Protein AF-A0A5A7N4F1-F1 (afdb_monomer_lite)

pLDDT: mean 87.91, std 16.26, range [30.14, 98.88]

InterPro domains:
  IPR000788 Ribonucleotide reductase large subunit, C-terminal [PF02867] (12-218)
  IPR050862 Ribonucleoside diphosphate reductase class-2 [PTHR43371] (12-215)

Organism: NCBI:txid1236968

Sequence (236 aa):
MDIGARNLGADAQFPSEKIAELSYRYRTLGLGYANIGGLLMSLGLPYDSDEGRALCGAITALMTGTSYATSAEIASELGPFPGYADNADHMLRVIRNHRRAAWGEDDGYEGLKTRPVPLDIECCQDQALAVAAGAAWDRALELGEMHGYRNAQSTVIAPTGTIGLVMDCDTTGIEPDFALVKFKKLAGGGYFKIINRIVPQALDVLGYEADEVRDIINYAVGHGTLLRPRISIMIA

Structure (mmCIF, N/CA/C/O backbone):
data_AF-A0A5A7N4F1-F1
#
_entry.id   AF-A0A5A7N4F1-F1
#
loop_
_atom_site.group_PDB
_atom_site.id
_atom_site.type_symbol
_atom_site.label_atom_id
_atom_site.label_alt_id
_atom_site.label_comp_id
_atom_site.label_asym_id
_atom_site.label_entity_id
_atom_site.label_seq_id
_atom_site.pdbx_PDB_ins_code
_atom_site.Cartn_x
_atom_site.Cartn_y
_atom_site.Cartn_z
_atom_site.occupancy
_atom_site.B_iso_or_equiv
_atom_site.auth_seq_id
_atom_site.auth_comp_id
_atom_site.auth_asym_id
_atom_site.auth_atom_id
_atom_site.pdbx_PDB_model_num
ATOM 1 N N . MET A 1 1 ? 4.184 31.535 -15.627 1.00 32.91 1 MET A N 1
ATOM 2 C CA . MET A 1 1 ? 3.231 30.876 -14.715 1.00 32.91 1 MET A CA 1
ATOM 3 C C . MET A 1 1 ? 2.922 29.519 -15.307 1.00 32.91 1 MET A C 1
ATOM 5 O O . MET A 1 1 ? 2.097 29.451 -16.201 1.00 32.91 1 MET A O 1
ATOM 9 N N . ASP A 1 2 ? 3.654 28.492 -14.891 1.00 30.23 2 ASP A N 1
ATOM 10 C CA . ASP A 1 2 ? 3.277 27.097 -15.129 1.00 30.23 2 ASP A CA 1
ATOM 11 C C . ASP A 1 2 ? 3.962 26.266 -14.034 1.00 30.23 2 ASP A C 1
ATOM 13 O O . ASP A 1 2 ? 5.137 25.911 -14.124 1.00 30.23 2 ASP A O 1
ATOM 17 N N . ILE A 1 3 ? 3.278 26.163 -12.895 1.00 33.12 3 ILE A N 1
ATOM 18 C CA . ILE A 1 3 ? 3.773 25.616 -11.628 1.00 33.12 3 ILE A CA 1
ATOM 19 C C . ILE A 1 3 ? 2.755 24.540 -11.257 1.00 33.12 3 ILE A C 1
ATOM 21 O O . ILE A 1 3 ? 1.624 24.876 -10.918 1.00 33.12 3 ILE A O 1
ATOM 25 N N . GLY A 1 4 ? 3.104 23.259 -11.376 1.00 30.14 4 GLY A N 1
ATOM 26 C CA . GLY A 1 4 ? 2.152 22.205 -11.013 1.00 30.14 4 GLY A CA 1
ATOM 27 C C . GLY A 1 4 ? 2.700 20.784 -10.976 1.00 30.14 4 GLY A C 1
ATOM 28 O O . GLY A 1 4 ? 2.476 20.096 -9.991 1.00 30.14 4 GLY A O 1
ATOM 29 N N . ALA A 1 5 ? 3.447 20.334 -11.991 1.00 35.09 5 ALA A N 1
ATOM 30 C CA . ALA A 1 5 ? 3.798 18.904 -12.070 1.00 35.09 5 ALA A CA 1
ATOM 31 C C . ALA A 1 5 ? 5.214 18.564 -12.577 1.00 35.09 5 ALA A C 1
ATOM 33 O O . ALA A 1 5 ? 5.585 17.394 -12.589 1.00 35.09 5 ALA A O 1
ATOM 34 N N . ARG A 1 6 ? 6.043 19.542 -12.980 1.00 41.03 6 ARG A N 1
ATOM 35 C CA . ARG A 1 6 ? 7.350 19.253 -13.616 1.00 41.03 6 ARG A CA 1
ATOM 36 C C . ARG A 1 6 ? 8.524 18.987 -12.654 1.00 41.03 6 ARG A C 1
ATOM 38 O O . ARG A 1 6 ? 9.518 18.421 -13.09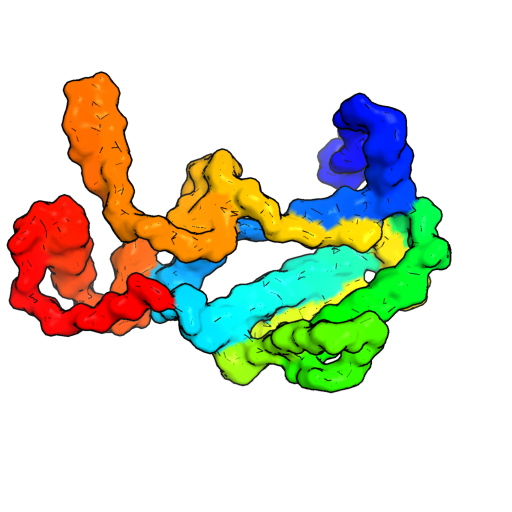6 1.00 41.03 6 ARG A O 1
ATOM 45 N N . ASN A 1 7 ? 8.433 19.333 -11.363 1.00 41.88 7 ASN A N 1
ATOM 46 C CA . ASN A 1 7 ? 9.650 19.651 -10.591 1.00 41.88 7 ASN A CA 1
ATOM 47 C C . ASN A 1 7 ? 9.946 18.859 -9.306 1.00 41.88 7 ASN A C 1
ATOM 49 O O . ASN A 1 7 ? 10.974 19.126 -8.690 1.00 41.88 7 ASN A O 1
ATOM 53 N N . LEU A 1 8 ? 9.157 17.857 -8.901 1.00 45.47 8 LEU A N 1
ATOM 54 C CA . LEU A 1 8 ? 9.392 17.201 -7.596 1.00 45.47 8 LEU A CA 1
ATOM 55 C C . LEU A 1 8 ? 10.772 16.516 -7.450 1.00 45.47 8 LEU A C 1
ATOM 57 O O . LEU A 1 8 ? 11.220 16.312 -6.329 1.00 45.47 8 LEU A O 1
ATOM 61 N N . GLY A 1 9 ? 11.473 16.211 -8.551 1.00 48.47 9 GLY A N 1
ATOM 62 C CA . GLY A 1 9 ? 12.856 15.703 -8.521 1.00 48.47 9 GLY A CA 1
ATOM 63 C C . GLY A 1 9 ? 13.919 16.621 -9.138 1.00 48.47 9 GLY A C 1
ATOM 64 O O . GLY A 1 9 ? 15.099 16.300 -9.046 1.00 48.47 9 GLY A O 1
ATOM 65 N N . ALA A 1 10 ? 13.532 17.721 -9.794 1.00 51.69 10 ALA A N 1
ATOM 66 C CA . ALA A 1 10 ? 14.466 18.590 -10.522 1.00 51.69 10 ALA A CA 1
ATOM 67 C C . ALA A 1 10 ? 15.064 19.699 -9.637 1.00 51.69 10 ALA A C 1
ATOM 69 O O . ALA A 1 10 ? 16.204 20.095 -9.855 1.00 51.69 10 ALA A O 1
ATOM 70 N N . ASP A 1 11 ? 14.326 20.133 -8.611 1.00 59.91 11 ASP A N 1
ATOM 71 C CA . ASP A 1 11 ? 14.716 21.234 -7.715 1.00 59.91 11 ASP A CA 1
ATOM 72 C C . ASP A 1 11 ? 15.205 20.742 -6.335 1.00 59.91 11 ASP A C 1
ATOM 74 O O . ASP A 1 11 ? 15.329 21.519 -5.386 1.00 59.91 11 ASP A O 1
ATOM 78 N N . ALA A 1 12 ? 15.461 19.438 -6.190 1.00 72.19 12 ALA A N 1
ATOM 79 C CA . ALA A 1 12 ? 15.902 18.847 -4.931 1.00 72.19 12 ALA A CA 1
ATOM 80 C C . ALA A 1 12 ? 17.397 19.108 -4.678 1.00 72.19 12 ALA A C 1
ATOM 82 O O . ALA A 1 12 ? 18.244 18.876 -5.541 1.00 72.19 12 ALA A O 1
ATOM 83 N N . GLN A 1 13 ? 17.736 19.547 -3.462 1.00 81.50 13 GLN A N 1
ATOM 84 C CA . GLN A 1 13 ? 19.123 19.603 -2.998 1.00 81.50 13 GLN A CA 1
ATOM 85 C C . GLN A 1 13 ? 19.534 18.241 -2.438 1.00 81.50 13 GLN A C 1
ATOM 87 O O . GLN A 1 13 ? 18.869 17.697 -1.555 1.00 81.50 13 GLN A O 1
ATOM 92 N N . PHE A 1 14 ? 20.646 17.699 -2.933 1.00 88.56 14 PHE A N 1
ATOM 93 C CA . PHE A 1 14 ? 21.145 16.389 -2.523 1.00 88.56 14 PHE A CA 1
ATOM 94 C C . PHE A 1 14 ? 22.399 16.516 -1.648 1.00 88.56 14 PHE A C 1
ATOM 96 O O . PHE A 1 14 ? 23.285 17.311 -1.962 1.00 88.56 14 PHE A O 1
ATOM 103 N N . PRO A 1 15 ? 22.523 15.710 -0.577 1.00 87.38 15 PRO A N 1
ATOM 104 C CA . PRO A 1 15 ? 23.647 15.798 0.357 1.00 87.38 15 PRO A CA 1
ATOM 105 C C . PRO A 1 15 ? 24.954 15.209 -0.198 1.00 87.38 15 PRO A C 1
ATOM 107 O O . PRO A 1 15 ? 26.011 15.398 0.397 1.00 87.38 15 PRO A O 1
ATOM 110 N N . SER A 1 16 ? 24.908 14.478 -1.317 1.00 93.44 16 SER A N 1
ATOM 111 C CA . SER A 1 16 ? 26.101 14.035 -2.042 1.00 93.44 16 SER A CA 1
ATOM 112 C C . SER A 1 16 ? 25.827 13.886 -3.537 1.00 93.44 16 SER A C 1
ATOM 114 O O . SER A 1 16 ? 24.695 13.625 -3.951 1.00 93.44 16 SER A O 1
ATOM 116 N N . GLU A 1 17 ? 26.887 13.994 -4.337 1.00 92.38 17 GLU A N 1
ATOM 117 C CA . GLU A 1 17 ? 26.851 13.801 -5.791 1.00 92.38 17 GLU A CA 1
ATOM 118 C C . GLU A 1 17 ? 26.297 12.423 -6.170 1.00 92.38 17 GLU A C 1
ATOM 120 O O . GLU A 1 17 ? 25.405 12.318 -7.007 1.00 92.38 17 GLU A O 1
ATOM 125 N N . LYS A 1 18 ? 26.735 11.369 -5.472 1.00 93.12 18 LYS A N 1
ATOM 126 C CA . LYS A 1 18 ? 26.263 10.000 -5.712 1.00 93.12 18 LYS A CA 1
ATOM 127 C C . LYS A 1 18 ? 24.751 9.857 -5.507 1.00 93.12 18 LYS A C 1
ATOM 129 O O . LYS A 1 18 ? 24.094 9.131 -6.249 1.00 93.12 18 LYS A O 1
ATOM 134 N N . ILE A 1 19 ? 24.186 10.533 -4.504 1.00 90.19 19 ILE A N 1
ATOM 135 C CA . ILE A 1 19 ? 22.736 10.513 -4.266 1.00 90.19 19 ILE A CA 1
ATOM 136 C C . ILE A 1 19 ? 22.005 11.279 -5.373 1.00 90.19 19 ILE A C 1
ATOM 138 O O . ILE A 1 19 ? 20.973 10.801 -5.845 1.00 90.19 19 ILE A O 1
ATOM 142 N N . ALA A 1 20 ? 22.541 12.418 -5.819 1.00 91.69 20 ALA A N 1
ATOM 143 C CA . ALA A 1 20 ? 21.973 13.181 -6.930 1.00 91.69 20 ALA A CA 1
ATOM 144 C C . ALA A 1 20 ? 21.952 12.362 -8.231 1.00 91.69 20 ALA A C 1
ATOM 146 O O . ALA A 1 20 ? 20.915 12.272 -8.890 1.00 91.69 20 ALA A O 1
ATOM 147 N N . GLU A 1 21 ? 23.070 11.707 -8.560 1.00 93.69 21 GLU A N 1
ATOM 148 C CA . GLU A 1 21 ? 23.203 10.870 -9.753 1.00 93.69 21 GLU A CA 1
ATOM 149 C C . GLU A 1 21 ? 22.186 9.724 -9.743 1.00 93.69 21 GLU A C 1
ATOM 151 O O . GLU A 1 21 ? 21.444 9.544 -10.709 1.00 93.69 21 GLU A O 1
ATOM 156 N N . LEU A 1 22 ? 22.094 8.975 -8.639 1.00 93.06 22 LEU A N 1
ATOM 157 C CA . LEU A 1 22 ? 21.150 7.861 -8.520 1.00 93.06 22 LEU A CA 1
ATOM 158 C C . LEU A 1 22 ? 19.693 8.336 -8.560 1.00 93.06 22 LEU A C 1
ATOM 160 O O . LEU A 1 22 ? 18.865 7.708 -9.224 1.00 93.06 22 LEU A O 1
ATOM 164 N N . SER A 1 23 ? 19.385 9.462 -7.912 1.00 93.00 23 SER A N 1
ATOM 165 C CA . SER A 1 23 ? 18.040 10.049 -7.924 1.00 93.00 23 SER A CA 1
ATOM 166 C C . SER A 1 23 ? 17.626 10.457 -9.338 1.00 93.00 23 SER A C 1
ATOM 168 O O . SER A 1 23 ? 16.507 10.168 -9.761 1.00 93.00 23 SER A O 1
ATOM 170 N N . TYR A 1 24 ? 18.538 11.051 -10.111 1.00 93.31 24 TYR A N 1
ATOM 171 C CA . TYR A 1 24 ? 18.298 11.379 -11.515 1.00 93.31 24 TYR A CA 1
ATOM 172 C C . TYR A 1 24 ? 18.178 10.128 -12.395 1.00 93.31 24 TYR A C 1
ATOM 174 O O . TYR A 1 24 ? 17.262 10.032 -13.217 1.00 93.31 24 TYR A O 1
ATOM 182 N N . ARG A 1 25 ? 19.087 9.158 -12.219 1.00 95.38 25 ARG A N 1
ATOM 183 C CA . ARG A 1 25 ? 19.165 7.949 -13.047 1.00 95.38 25 ARG A CA 1
ATOM 184 C C . ARG A 1 25 ? 17.934 7.065 -12.898 1.00 95.38 25 ARG A C 1
ATOM 186 O O . ARG A 1 25 ? 17.489 6.520 -13.903 1.00 95.38 25 ARG A O 1
ATOM 193 N N . TYR A 1 26 ? 17.396 6.929 -11.686 1.00 96.19 26 TYR A N 1
ATOM 194 C CA . TYR A 1 26 ? 16.306 5.994 -11.384 1.00 96.19 26 TYR A CA 1
ATOM 195 C C . TYR A 1 26 ? 14.958 6.660 -11.101 1.00 96.19 26 TYR A C 1
ATOM 197 O O . TYR A 1 26 ? 13.926 5.998 -11.201 1.00 96.19 26 TYR A O 1
ATOM 205 N N . ARG A 1 27 ? 14.937 7.961 -10.783 1.00 96.00 27 ARG A N 1
ATOM 206 C CA . ARG A 1 27 ? 13.707 8.736 -10.543 1.00 96.00 27 ARG A CA 1
ATOM 207 C C . ARG A 1 27 ? 12.763 8.053 -9.549 1.00 96.00 27 ARG A C 1
ATOM 209 O O . ARG A 1 27 ? 11.560 7.972 -9.788 1.00 96.00 27 ARG A O 1
ATOM 216 N N . THR A 1 28 ? 13.307 7.506 -8.465 1.00 95.31 28 THR A N 1
ATOM 217 C CA . THR A 1 28 ? 12.509 6.798 -7.460 1.00 95.31 28 THR A CA 1
ATOM 218 C C . THR A 1 28 ? 11.571 7.757 -6.742 1.00 95.31 28 THR A C 1
ATOM 220 O O . THR A 1 28 ? 11.972 8.853 -6.353 1.00 95.31 28 THR A O 1
ATOM 223 N N . LEU A 1 29 ? 10.340 7.312 -6.540 1.00 94.31 29 LEU A N 1
ATOM 224 C CA . LEU A 1 29 ? 9.306 7.973 -5.763 1.00 94.31 29 LEU A CA 1
ATOM 225 C C . LEU A 1 29 ? 8.880 7.072 -4.601 1.00 94.31 29 LEU A C 1
ATOM 227 O O . LEU A 1 29 ? 9.308 5.920 -4.471 1.00 94.31 29 LEU A O 1
ATOM 231 N N . GLY A 1 30 ? 8.035 7.635 -3.747 1.00 94.31 30 GLY A N 1
ATOM 232 C CA . GLY A 1 30 ? 7.529 6.972 -2.563 1.00 94.31 30 GLY A CA 1
ATOM 233 C C . GLY A 1 30 ? 6.109 7.402 -2.239 1.00 94.31 30 GLY A C 1
ATOM 234 O O . GLY A 1 30 ? 5.891 8.057 -1.226 1.00 94.31 30 GLY A O 1
ATOM 235 N N . LEU A 1 31 ? 5.154 7.070 -3.109 1.00 95.88 31 LEU A N 1
ATOM 236 C CA . LEU A 1 31 ? 3.740 7.260 -2.797 1.00 95.88 31 LEU A CA 1
ATOM 237 C C . LEU A 1 31 ? 3.275 6.211 -1.777 1.00 95.88 31 LEU A C 1
ATOM 239 O O . LEU A 1 31 ? 3.547 5.021 -1.931 1.00 95.88 31 LEU A O 1
ATOM 243 N N . GLY A 1 32 ? 2.549 6.658 -0.762 1.00 95.44 32 GLY A N 1
ATOM 244 C CA . GLY A 1 32 ? 1.957 5.801 0.253 1.00 95.44 32 GLY A CA 1
ATOM 245 C C . GLY A 1 32 ? 0.703 6.436 0.834 1.00 95.44 32 GLY A C 1
ATOM 246 O O . GLY A 1 32 ? 0.252 7.486 0.376 1.00 95.44 32 GLY A O 1
ATOM 247 N N . TYR A 1 33 ? 0.163 5.802 1.865 1.00 95.69 33 TYR A N 1
ATOM 248 C CA . TYR A 1 33 ? -1.011 6.268 2.591 1.00 95.69 33 TYR A CA 1
ATOM 249 C C . TYR A 1 33 ? -0.815 6.085 4.100 1.00 95.69 33 TYR A C 1
ATOM 251 O O . TYR A 1 33 ? 0.132 5.442 4.555 1.00 95.69 33 TYR A O 1
ATOM 259 N N . ALA A 1 34 ? -1.735 6.660 4.866 1.00 95.31 34 ALA A N 1
ATOM 260 C CA . ALA A 1 34 ? -1.831 6.535 6.314 1.00 95.31 34 ALA A CA 1
ATOM 261 C C . ALA A 1 34 ? -3.272 6.174 6.704 1.00 95.31 34 ALA A C 1
ATOM 263 O O . ALA A 1 34 ? -4.153 6.116 5.846 1.00 95.31 34 ALA A O 1
ATOM 264 N N . ASN A 1 35 ? -3.513 5.993 8.002 1.00 94.25 35 ASN A N 1
ATOM 265 C CA . ASN A 1 35 ? -4.834 5.820 8.600 1.00 94.25 35 ASN A CA 1
ATOM 266 C C . ASN A 1 35 ? -5.579 4.526 8.227 1.00 94.25 35 ASN A C 1
ATOM 268 O O . ASN A 1 35 ? -6.807 4.478 8.304 1.00 94.25 35 ASN A O 1
ATOM 272 N N . ILE A 1 36 ? -4.869 3.462 7.835 1.00 95.06 36 ILE A N 1
ATOM 273 C CA . ILE A 1 36 ? -5.534 2.203 7.450 1.00 95.06 36 ILE A CA 1
ATOM 274 C C . ILE A 1 36 ? -6.224 1.539 8.647 1.00 95.06 36 ILE A C 1
ATOM 276 O O . ILE A 1 36 ? -7.329 1.031 8.511 1.00 95.06 36 ILE A O 1
ATOM 280 N N . GLY A 1 37 ? -5.621 1.605 9.838 1.00 93.12 37 GLY A N 1
ATOM 281 C CA . GLY A 1 37 ? -6.230 1.086 11.061 1.00 93.12 37 GLY A CA 1
ATOM 282 C C . GLY A 1 37 ? -7.501 1.852 11.431 1.00 93.12 37 GLY A C 1
ATOM 283 O O . GLY A 1 37 ? -8.482 1.241 11.844 1.00 93.12 37 GLY A O 1
ATOM 284 N N . GLY A 1 38 ? -7.515 3.172 11.208 1.00 93.00 38 GLY A N 1
ATOM 285 C CA . GLY A 1 38 ? -8.719 3.995 11.331 1.00 93.00 38 GLY A CA 1
ATOM 286 C C . GLY A 1 38 ? -9.807 3.577 10.340 1.00 93.00 38 GLY A C 1
ATOM 287 O O . GLY A 1 38 ? -10.958 3.416 10.739 1.00 93.00 38 GLY A O 1
ATOM 288 N N . LEU A 1 39 ? -9.441 3.318 9.078 1.00 94.81 39 LEU A N 1
ATOM 289 C CA . LEU A 1 39 ? -10.373 2.804 8.070 1.00 94.81 39 LEU A CA 1
ATOM 290 C C . LEU A 1 39 ? -10.984 1.462 8.499 1.00 94.81 39 LEU A C 1
ATOM 292 O O . LEU A 1 39 ? -12.207 1.350 8.536 1.00 94.81 39 LEU A O 1
ATOM 296 N N . LEU A 1 40 ? -10.160 0.473 8.863 1.00 95.19 40 LEU A N 1
ATOM 297 C CA . LEU A 1 40 ? -10.641 -0.847 9.293 1.00 95.19 40 LEU A CA 1
ATOM 298 C C . LEU A 1 40 ? -11.582 -0.735 10.497 1.00 95.19 40 LEU A C 1
ATOM 300 O O . LEU A 1 40 ? -12.682 -1.284 10.474 1.00 95.19 40 LEU A O 1
ATOM 304 N N . MET A 1 41 ? -11.200 0.060 11.500 1.00 93.25 41 MET A N 1
ATOM 305 C CA . MET A 1 41 ? -12.035 0.313 12.672 1.00 93.25 41 MET A CA 1
ATOM 306 C C . MET A 1 41 ? -13.372 0.952 12.278 1.00 93.25 41 MET A C 1
ATOM 308 O O . MET A 1 41 ? -14.417 0.522 12.756 1.00 93.25 41 MET A O 1
ATOM 312 N N . SER A 1 42 ? -13.364 1.928 11.366 1.00 93.88 42 SER A N 1
ATOM 313 C CA . SER A 1 42 ? -14.584 2.603 10.904 1.00 93.88 42 SER A CA 1
ATOM 314 C C . SER A 1 42 ? -15.552 1.677 10.162 1.00 93.88 42 SER A C 1
ATOM 316 O O . SER A 1 42 ? -16.747 1.957 10.121 1.00 93.88 42 SER A O 1
ATOM 318 N N . LEU A 1 43 ? -15.036 0.579 9.602 1.00 94.19 43 LEU A N 1
ATOM 319 C CA . LEU A 1 43 ? -15.792 -0.472 8.922 1.00 94.19 43 LEU A CA 1
ATOM 320 C C . LEU A 1 43 ? -16.183 -1.625 9.861 1.00 94.19 43 LEU A C 1
ATOM 322 O O . LEU A 1 43 ? -16.809 -2.583 9.417 1.00 94.19 43 LEU A O 1
ATOM 326 N N . GLY A 1 44 ? -15.813 -1.562 11.144 1.00 93.06 44 GLY A N 1
ATOM 327 C CA . GLY A 1 44 ? -16.042 -2.648 12.099 1.00 93.06 44 GLY A CA 1
ATOM 328 C C . GLY A 1 44 ? -15.208 -3.904 11.818 1.00 93.06 44 GLY A C 1
ATOM 329 O O . GLY A 1 44 ? -15.555 -4.981 12.299 1.00 93.06 44 GLY A O 1
ATOM 330 N N . LEU A 1 45 ? -14.123 -3.782 11.047 1.00 93.50 45 LEU A N 1
ATOM 331 C CA . LEU A 1 45 ? -13.228 -4.888 10.715 1.00 93.50 45 LEU A CA 1
ATOM 332 C C . LEU A 1 45 ? -12.113 -5.015 11.760 1.0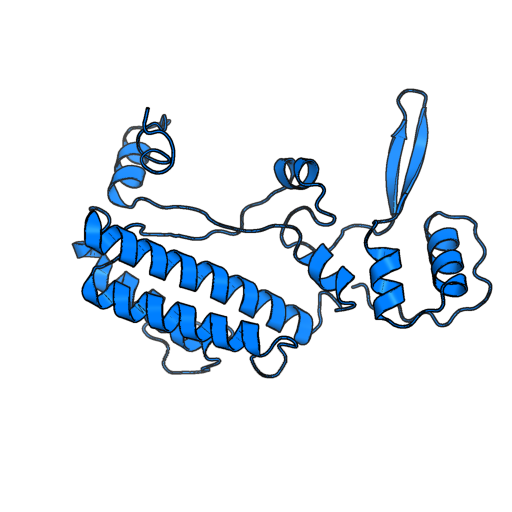0 93.50 45 LEU A C 1
ATOM 334 O O . LEU A 1 45 ? -11.367 -4.050 11.966 1.00 93.50 45 LEU A O 1
ATOM 338 N N . PRO A 1 46 ? -11.942 -6.192 12.395 1.00 93.12 46 PRO A N 1
ATOM 339 C CA . PRO A 1 46 ? -10.775 -6.460 13.224 1.00 93.12 46 PRO A CA 1
ATOM 340 C C . PRO A 1 46 ? -9.496 -6.311 12.408 1.00 93.12 46 PRO A C 1
ATOM 342 O O . PRO A 1 46 ? -9.428 -6.726 11.249 1.00 93.12 46 PRO A O 1
ATOM 345 N N . TYR A 1 47 ? -8.467 -5.729 13.015 1.00 91.88 47 TYR A N 1
ATOM 346 C CA . TYR A 1 47 ? -7.206 -5.474 12.324 1.00 91.88 47 TYR A CA 1
ATOM 347 C C . TYR A 1 47 ? -6.505 -6.784 11.901 1.00 91.88 47 TYR A C 1
ATOM 349 O O . TYR A 1 47 ? -5.822 -6.825 10.878 1.00 91.88 47 TYR A O 1
ATOM 357 N N . ASP A 1 48 ? -6.713 -7.866 12.655 1.00 93.44 48 ASP A N 1
ATOM 358 C CA . ASP A 1 48 ? -6.180 -9.207 12.408 1.00 93.44 48 ASP A CA 1
ATOM 359 C C . ASP A 1 48 ? -7.128 -10.132 11.612 1.00 93.44 48 ASP A C 1
ATOM 361 O O . ASP A 1 48 ? -6.824 -11.317 11.443 1.00 93.44 48 ASP A O 1
ATOM 365 N N . SER A 1 49 ? -8.240 -9.614 11.081 1.00 95.56 49 SER A N 1
ATOM 366 C CA . SER A 1 49 ? -9.189 -10.396 10.274 1.00 95.56 49 SER A CA 1
ATOM 367 C C . SER A 1 49 ? -8.671 -10.692 8.861 1.00 95.56 49 SER A C 1
ATOM 369 O O . SER A 1 49 ? -7.832 -9.961 8.318 1.00 95.56 49 SER A O 1
ATOM 371 N N . ASP A 1 50 ? -9.178 -11.766 8.246 1.00 97.00 50 ASP A N 1
ATOM 372 C CA . ASP A 1 50 ? -8.913 -12.077 6.836 1.00 97.00 50 ASP A CA 1
ATOM 373 C C . ASP A 1 50 ? -9.486 -10.985 5.925 1.00 97.00 50 ASP A C 1
ATOM 375 O O . ASP A 1 50 ? -8.803 -10.506 5.020 1.00 97.00 50 ASP A O 1
ATOM 379 N N . GLU A 1 51 ? -10.686 -10.492 6.233 1.00 96.81 51 GLU A N 1
ATOM 380 C CA . GLU A 1 51 ? -11.353 -9.412 5.508 1.00 96.81 51 GLU A CA 1
ATOM 381 C C . GLU A 1 51 ? -10.570 -8.095 5.590 1.00 96.81 51 GLU A C 1
ATOM 383 O O . GLU A 1 51 ? -10.398 -7.396 4.587 1.00 96.81 51 GLU A O 1
ATOM 388 N N . GLY A 1 52 ? -10.043 -7.763 6.773 1.00 96.06 52 GLY A N 1
ATOM 389 C CA . GLY A 1 52 ? -9.200 -6.588 6.975 1.00 96.06 52 GLY A CA 1
ATOM 390 C C . GLY A 1 52 ? -7.888 -6.680 6.196 1.00 96.06 52 GLY A C 1
ATOM 391 O O . GLY A 1 52 ? -7.485 -5.709 5.547 1.00 96.06 52 GLY A O 1
ATOM 392 N N . ARG A 1 53 ? -7.244 -7.857 6.182 1.00 96.50 53 ARG A N 1
ATOM 393 C CA . ARG A 1 53 ? -6.049 -8.107 5.360 1.00 96.50 53 ARG A CA 1
ATOM 394 C C . ARG A 1 53 ? -6.347 -8.006 3.867 1.00 96.50 53 ARG A C 1
ATOM 396 O O . ARG A 1 53 ? -5.576 -7.365 3.150 1.00 96.50 53 ARG A O 1
ATOM 403 N N . ALA A 1 54 ? -7.449 -8.597 3.414 1.00 97.81 54 ALA A N 1
ATOM 404 C CA . ALA A 1 54 ? -7.883 -8.571 2.023 1.00 97.81 54 ALA A CA 1
ATOM 405 C C . ALA A 1 54 ? -8.125 -7.135 1.538 1.00 97.81 54 ALA A C 1
ATOM 407 O O . ALA A 1 54 ? -7.569 -6.721 0.518 1.00 97.81 54 ALA A O 1
ATOM 408 N N . LEU A 1 55 ? -8.853 -6.331 2.323 1.00 97.94 55 LEU A N 1
ATOM 409 C CA . LEU A 1 55 ? -9.102 -4.923 2.017 1.00 97.94 55 LEU A CA 1
ATOM 410 C C . LEU A 1 55 ? -7.797 -4.111 1.946 1.00 97.94 55 LEU A C 1
ATOM 412 O O . LEU A 1 55 ? -7.581 -3.361 0.993 1.00 97.94 55 LEU A O 1
ATOM 416 N N . CYS A 1 56 ? -6.894 -4.287 2.918 1.00 97.06 56 CYS A N 1
ATOM 417 C CA . CYS A 1 56 ? -5.576 -3.641 2.906 1.00 97.06 56 CYS A CA 1
ATOM 418 C C . CYS A 1 56 ? -4.767 -4.005 1.653 1.00 97.06 56 CYS A C 1
ATOM 420 O O . CYS A 1 56 ? -4.150 -3.134 1.027 1.00 97.06 56 CYS A O 1
ATOM 422 N N . GLY A 1 57 ? -4.775 -5.290 1.287 1.00 97.62 57 GLY A N 1
ATOM 423 C CA . GLY A 1 57 ? -4.135 -5.803 0.083 1.00 97.62 57 GLY A CA 1
ATOM 424 C C . GLY A 1 57 ? -4.694 -5.150 -1.179 1.00 97.62 57 GLY A C 1
ATOM 425 O O . GLY A 1 57 ? -3.918 -4.666 -2.002 1.00 97.62 57 GLY A O 1
ATOM 426 N N . ALA A 1 58 ? -6.021 -5.055 -1.296 1.00 98.44 58 ALA A N 1
ATOM 427 C CA . ALA A 1 58 ? -6.690 -4.475 -2.456 1.00 98.44 58 ALA A CA 1
ATOM 428 C C . ALA A 1 58 ? -6.391 -2.972 -2.610 1.00 98.44 58 ALA A C 1
ATOM 430 O O . ALA A 1 58 ? -6.041 -2.525 -3.703 1.00 98.44 58 ALA A O 1
ATOM 431 N N . ILE A 1 59 ? -6.427 -2.198 -1.515 1.00 98.25 59 ILE A N 1
ATOM 432 C CA . ILE A 1 59 ? -6.062 -0.767 -1.514 1.00 98.25 59 ILE A CA 1
ATOM 433 C C . ILE A 1 59 ? -4.608 -0.577 -1.956 1.00 98.25 59 ILE A C 1
ATOM 435 O O . ILE A 1 59 ? -4.315 0.259 -2.816 1.00 98.25 59 ILE A O 1
ATOM 439 N N . THR A 1 60 ? -3.693 -1.371 -1.392 1.00 98.12 60 THR A N 1
ATOM 440 C CA . THR A 1 60 ? -2.264 -1.305 -1.730 1.00 98.12 60 THR A CA 1
ATOM 441 C C . THR A 1 60 ? -2.038 -1.653 -3.196 1.00 98.12 60 THR A C 1
ATOM 443 O O . THR A 1 60 ? -1.356 -0.919 -3.911 1.00 98.12 60 THR A O 1
ATOM 446 N N . ALA A 1 61 ? -2.638 -2.750 -3.661 1.00 98.44 61 ALA A N 1
ATOM 447 C CA . ALA A 1 61 ? -2.508 -3.213 -5.031 1.00 98.44 61 ALA A CA 1
ATOM 448 C C . ALA A 1 61 ? -3.065 -2.184 -6.021 1.00 98.44 61 ALA A C 1
ATOM 450 O O . ALA A 1 61 ? -2.376 -1.870 -6.993 1.00 98.44 61 ALA A O 1
ATOM 451 N N . LEU A 1 62 ? -4.236 -1.599 -5.750 1.00 98.75 62 LEU A N 1
ATOM 452 C CA . LEU A 1 62 ? -4.815 -0.547 -6.583 1.00 98.75 62 LEU A CA 1
ATOM 453 C C . LEU A 1 62 ? -3.902 0.682 -6.656 1.00 98.75 62 LEU A C 1
ATOM 455 O O . LEU A 1 62 ? -3.607 1.159 -7.755 1.00 98.75 62 LEU A O 1
ATOM 459 N N . MET A 1 63 ? -3.430 1.186 -5.511 1.00 98.50 63 MET A N 1
ATOM 460 C CA . MET A 1 63 ? -2.540 2.350 -5.464 1.00 98.50 63 MET A CA 1
ATOM 461 C C . MET A 1 63 ? -1.263 2.094 -6.270 1.00 98.50 63 MET A C 1
ATOM 463 O O . MET A 1 63 ? -0.881 2.913 -7.110 1.00 98.50 63 MET A O 1
ATOM 467 N N . THR A 1 64 ? -0.596 0.965 -6.029 1.00 98.62 64 THR A N 1
ATOM 468 C CA . THR A 1 64 ? 0.684 0.657 -6.671 1.00 98.62 64 THR A CA 1
ATOM 469 C C . THR A 1 64 ? 0.525 0.375 -8.162 1.00 98.62 64 THR A C 1
ATOM 471 O O . THR A 1 64 ? 1.289 0.932 -8.953 1.00 98.62 64 THR A O 1
ATOM 474 N N . GLY A 1 65 ? -0.487 -0.400 -8.567 1.00 98.75 65 GLY A N 1
ATOM 475 C CA . GLY A 1 65 ? -0.789 -0.652 -9.977 1.00 98.75 65 GLY A CA 1
ATOM 476 C C . GLY A 1 65 ? -1.081 0.649 -10.726 1.00 98.75 65 GLY A C 1
ATOM 477 O O . GLY A 1 65 ? -0.439 0.949 -11.730 1.00 98.75 65 GLY A O 1
ATOM 478 N N . THR A 1 66 ? -1.943 1.503 -10.164 1.00 98.81 66 THR A N 1
ATOM 479 C CA . THR A 1 66 ? -2.267 2.821 -10.740 1.00 98.81 66 THR A CA 1
ATOM 480 C C . THR A 1 66 ? -1.030 3.712 -10.850 1.00 98.81 66 THR A C 1
ATOM 482 O O . THR A 1 66 ? -0.835 4.394 -11.856 1.00 98.81 66 THR A O 1
ATOM 485 N N . SER A 1 67 ? -0.152 3.685 -9.844 1.00 98.69 67 SER A N 1
ATOM 486 C CA . SER A 1 67 ? 1.084 4.472 -9.845 1.00 98.69 67 SER A CA 1
ATOM 487 C C . SER A 1 67 ? 2.053 4.035 -10.945 1.00 98.69 67 SER A C 1
ATOM 489 O O . SER A 1 67 ? 2.652 4.884 -11.605 1.00 98.69 67 SER A O 1
ATOM 491 N N . TYR A 1 68 ? 2.206 2.727 -11.180 1.00 98.75 68 TYR A N 1
ATOM 492 C CA . TYR A 1 68 ? 3.042 2.224 -12.273 1.00 98.75 68 TYR A CA 1
ATOM 493 C C . TYR A 1 68 ? 2.410 2.439 -13.649 1.00 98.75 68 TYR A C 1
ATOM 495 O O . TYR A 1 68 ? 3.131 2.833 -14.564 1.00 98.75 68 TYR A O 1
ATOM 503 N N . ALA A 1 69 ? 1.091 2.276 -13.785 1.00 98.81 69 ALA A N 1
ATOM 504 C CA . ALA A 1 69 ? 0.372 2.635 -15.006 1.00 98.81 69 ALA A CA 1
ATOM 505 C C . ALA A 1 69 ? 0.599 4.113 -15.355 1.00 98.81 69 ALA A C 1
ATOM 507 O O . ALA A 1 69 ? 1.078 4.425 -16.440 1.00 98.81 69 ALA A O 1
ATOM 508 N N . THR A 1 70 ? 0.399 5.012 -14.390 1.00 98.69 70 THR A N 1
ATOM 509 C CA . THR A 1 70 ? 0.641 6.454 -14.564 1.00 98.69 70 THR A CA 1
ATOM 510 C C . THR A 1 70 ? 2.110 6.739 -14.898 1.00 98.69 70 THR A C 1
ATOM 512 O O . THR A 1 70 ? 2.419 7.577 -15.741 1.00 98.69 70 THR A O 1
ATOM 515 N N . SER A 1 71 ? 3.051 6.026 -14.272 1.00 98.69 71 SER A N 1
ATOM 516 C CA . SER A 1 71 ? 4.478 6.155 -14.588 1.00 98.69 71 SER A CA 1
ATOM 517 C C . SER A 1 71 ? 4.791 5.764 -16.037 1.00 98.69 71 SER A C 1
ATOM 519 O O . SER A 1 71 ? 5.634 6.407 -16.665 1.00 98.69 71 SER A O 1
ATOM 521 N N . ALA A 1 72 ? 4.120 4.746 -16.577 1.00 98.75 72 ALA A N 1
ATOM 522 C CA . ALA A 1 72 ? 4.248 4.345 -17.975 1.00 98.75 72 ALA A CA 1
ATOM 523 C C . ALA A 1 72 ? 3.578 5.343 -18.936 1.00 98.75 72 ALA A C 1
ATOM 525 O O . ALA A 1 72 ? 4.150 5.673 -19.973 1.00 98.75 72 ALA A O 1
ATOM 526 N N . GLU A 1 73 ? 2.434 5.922 -18.562 1.00 98.62 73 GLU A N 1
ATOM 527 C CA . GLU A 1 73 ? 1.798 7.014 -19.319 1.00 98.62 73 GLU A CA 1
ATOM 528 C C . GLU A 1 73 ? 2.732 8.221 -19.433 1.00 98.62 73 GLU A C 1
ATOM 530 O O . GLU A 1 73 ? 2.963 8.735 -20.524 1.00 98.62 73 GLU A O 1
ATOM 535 N N . ILE A 1 74 ? 3.363 8.633 -18.331 1.00 98.50 74 ILE A N 1
ATOM 536 C CA . ILE A 1 74 ? 4.346 9.725 -18.357 1.00 98.50 74 ILE A CA 1
ATOM 537 C C . ILE A 1 74 ? 5.567 9.343 -19.209 1.00 98.50 74 ILE A C 1
ATOM 539 O O . ILE A 1 74 ? 6.144 10.203 -19.879 1.00 98.50 74 ILE A O 1
ATOM 543 N N . ALA A 1 75 ? 5.980 8.072 -19.194 1.00 98.50 75 ALA A N 1
ATOM 544 C CA . ALA A 1 75 ? 7.081 7.591 -20.024 1.00 98.50 75 ALA A CA 1
ATOM 545 C C . ALA A 1 75 ? 6.759 7.643 -21.523 1.00 98.50 75 ALA A C 1
ATOM 547 O O . ALA A 1 75 ? 7.670 7.899 -22.307 1.00 98.50 75 ALA A O 1
ATOM 548 N N . SER A 1 76 ? 5.493 7.478 -21.918 1.00 98.38 76 SER A N 1
ATOM 549 C CA . SER A 1 76 ? 5.079 7.601 -23.323 1.00 98.38 76 SER A CA 1
ATOM 550 C C . SER A 1 76 ? 5.355 8.997 -23.901 1.00 98.38 76 SER A C 1
ATOM 552 O O . SER A 1 76 ? 5.751 9.118 -25.057 1.00 98.38 76 SER A O 1
ATOM 554 N N . GLU A 1 77 ? 5.259 10.037 -23.068 1.00 98.00 77 GLU A N 1
ATOM 555 C CA . GLU A 1 77 ? 5.474 11.434 -23.466 1.00 98.00 77 GLU A CA 1
ATOM 556 C C . GLU A 1 77 ? 6.912 11.917 -23.214 1.00 98.00 77 GLU A C 1
ATOM 558 O O . GLU A 1 77 ? 7.472 12.693 -23.989 1.00 98.00 77 GLU A O 1
ATOM 563 N N . LEU A 1 78 ? 7.531 11.492 -22.105 1.00 97.44 78 LEU A N 1
ATOM 564 C CA . LEU A 1 78 ? 8.814 12.035 -21.629 1.00 97.44 78 LEU A CA 1
ATOM 565 C C . LEU A 1 78 ? 9.982 11.042 -21.689 1.00 97.44 78 LEU A C 1
ATOM 567 O O . LEU A 1 78 ? 11.099 11.384 -21.275 1.00 97.44 78 LEU A O 1
ATOM 571 N N . GLY A 1 79 ? 9.729 9.818 -22.145 1.00 98.00 79 GLY A N 1
ATOM 572 C CA . GLY A 1 79 ? 10.641 8.681 -22.072 1.00 98.00 79 GLY A CA 1
ATOM 573 C C . GLY A 1 79 ? 10.729 8.060 -20.667 1.00 98.00 79 GLY A C 1
ATOM 574 O O . GLY A 1 79 ? 10.393 8.706 -19.665 1.00 98.00 79 GLY A O 1
ATOM 575 N N . PRO A 1 80 ? 11.222 6.817 -20.549 1.00 98.44 80 PRO A N 1
ATOM 576 C CA . PRO A 1 80 ? 11.413 6.156 -19.260 1.00 98.44 80 PRO A CA 1
ATOM 577 C C . PRO A 1 80 ? 12.536 6.808 -18.425 1.00 98.44 80 PRO A C 1
ATOM 579 O O . PRO A 1 80 ? 13.189 7.762 -18.862 1.00 98.44 80 PRO A O 1
ATOM 582 N N . PHE A 1 81 ? 12.774 6.340 -17.191 1.00 97.94 81 PHE A N 1
ATOM 583 C CA . PHE A 1 81 ? 13.947 6.805 -16.428 1.00 97.94 81 PHE A CA 1
ATOM 584 C C . PHE A 1 81 ? 15.259 6.435 -17.152 1.00 97.94 81 PHE A C 1
ATOM 586 O O . PHE A 1 81 ? 15.313 5.404 -17.824 1.00 97.94 81 PHE A O 1
ATOM 593 N N . PRO A 1 82 ? 16.339 7.230 -17.003 1.00 98.00 82 PRO A N 1
ATOM 594 C CA . PRO A 1 82 ? 17.587 7.021 -17.744 1.00 98.00 82 PRO A CA 1
ATOM 595 C C . PRO A 1 82 ? 18.185 5.610 -17.645 1.00 98.00 82 PRO A C 1
ATOM 597 O O . PRO A 1 82 ? 18.725 5.103 -18.620 1.00 98.00 82 PRO A O 1
ATOM 600 N N . GLY A 1 83 ? 18.084 4.965 -16.480 1.00 97.38 83 GLY A N 1
ATOM 601 C CA . GLY A 1 83 ? 18.567 3.597 -16.265 1.00 97.38 83 GLY A CA 1
ATOM 602 C C . GLY A 1 83 ? 17.628 2.477 -16.734 1.00 97.38 83 GLY A C 1
ATOM 603 O O . GLY A 1 83 ? 17.850 1.334 -16.346 1.00 97.38 83 GLY A O 1
ATOM 604 N N . TYR A 1 84 ? 16.552 2.768 -17.475 1.00 98.25 84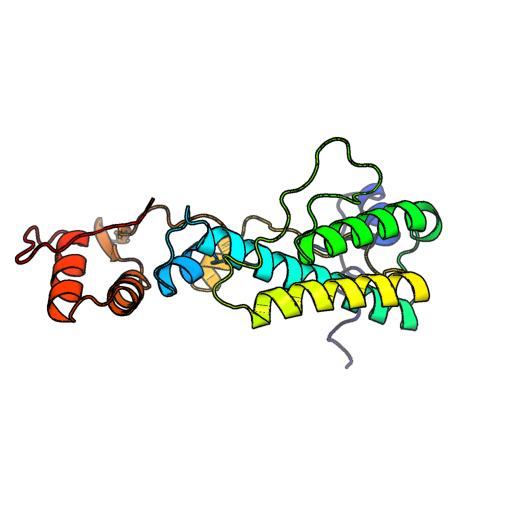 TYR A N 1
ATOM 605 C CA . TYR A 1 84 ? 15.521 1.767 -17.768 1.00 98.25 84 TYR A CA 1
ATOM 606 C C . TYR A 1 84 ? 15.999 0.650 -18.689 1.00 98.25 84 TYR A C 1
ATOM 608 O O . TYR A 1 84 ? 15.682 -0.499 -18.411 1.00 98.25 84 TYR A O 1
ATOM 616 N N . ALA A 1 85 ? 16.787 0.949 -19.726 1.00 97.44 85 ALA A N 1
ATOM 617 C CA . ALA A 1 85 ? 17.253 -0.066 -20.676 1.00 97.44 85 ALA A CA 1
ATOM 618 C C . ALA A 1 85 ? 18.003 -1.218 -19.981 1.00 97.44 85 ALA A C 1
ATOM 620 O O . ALA A 1 85 ? 17.732 -2.382 -20.256 1.00 97.44 85 ALA A O 1
ATOM 621 N N . ASP A 1 86 ? 18.863 -0.892 -19.011 1.00 96.62 86 ASP A N 1
ATOM 622 C CA . ASP A 1 86 ? 19.608 -1.878 -18.216 1.00 96.62 86 ASP A CA 1
ATOM 623 C C . ASP A 1 86 ? 18.700 -2.675 -17.255 1.00 96.62 86 ASP A C 1
ATOM 625 O O . ASP A 1 86 ? 19.065 -3.755 -16.796 1.00 96.62 86 ASP A O 1
ATOM 629 N N . ASN A 1 87 ? 17.531 -2.127 -16.904 1.00 96.94 87 ASN A N 1
ATOM 630 C CA . ASN A 1 87 ? 16.648 -2.635 -15.853 1.00 96.94 87 ASN A CA 1
ATOM 631 C C . ASN A 1 87 ? 15.306 -3.181 -16.379 1.00 96.94 87 ASN A C 1
ATOM 633 O O . ASN A 1 87 ? 14.479 -3.625 -15.581 1.00 96.94 87 ASN A O 1
ATOM 637 N N . ALA A 1 88 ? 15.063 -3.130 -17.692 1.00 98.00 88 ALA A N 1
ATOM 638 C CA . ALA A 1 88 ? 13.755 -3.378 -18.296 1.00 98.00 88 ALA A CA 1
ATOM 639 C C . ALA A 1 88 ? 13.226 -4.779 -17.963 1.00 98.00 88 ALA A C 1
ATOM 641 O O . ALA A 1 88 ? 12.118 -4.910 -17.440 1.00 98.00 88 ALA A O 1
ATOM 642 N N . ASP A 1 89 ? 14.053 -5.810 -18.147 1.00 97.94 89 ASP A N 1
ATOM 643 C CA . ASP A 1 89 ? 13.678 -7.202 -17.876 1.00 97.94 89 ASP A CA 1
ATOM 644 C C . ASP A 1 89 ? 13.342 -7.435 -16.399 1.00 97.94 89 ASP A C 1
ATOM 646 O O . ASP A 1 89 ? 12.376 -8.124 -16.062 1.00 97.94 89 ASP A O 1
ATOM 650 N N . HIS A 1 90 ? 14.123 -6.843 -15.491 1.00 97.50 90 HIS A N 1
ATOM 651 C CA . HIS A 1 90 ? 13.886 -6.952 -14.053 1.00 97.50 90 HIS A CA 1
ATOM 652 C C . HIS A 1 90 ? 12.613 -6.225 -13.627 1.00 97.50 90 HIS A C 1
ATOM 654 O O . HIS A 1 90 ? 11.847 -6.770 -12.832 1.00 97.50 90 HIS A O 1
ATOM 660 N N . MET A 1 91 ? 12.373 -5.035 -14.176 1.00 97.50 91 MET A N 1
ATOM 661 C CA . MET A 1 91 ? 11.152 -4.265 -13.953 1.00 97.50 91 MET A CA 1
ATOM 662 C C . MET A 1 91 ? 9.923 -5.021 -14.431 1.00 97.50 91 MET A C 1
ATOM 664 O O . MET A 1 91 ? 9.029 -5.283 -13.634 1.00 97.50 91 MET A O 1
ATOM 668 N N . LEU A 1 92 ? 9.896 -5.446 -15.692 1.00 98.50 92 LEU A N 1
ATOM 669 C CA . LEU A 1 92 ? 8.745 -6.151 -16.250 1.00 98.50 92 LEU A CA 1
ATOM 670 C C . LEU A 1 92 ? 8.466 -7.462 -15.505 1.00 98.50 92 LEU A C 1
ATOM 672 O O . LEU A 1 92 ? 7.309 -7.781 -15.245 1.00 98.50 92 LEU A O 1
ATOM 676 N N . ARG A 1 93 ? 9.507 -8.180 -15.065 1.00 98.31 93 ARG A N 1
ATOM 677 C CA . ARG A 1 93 ? 9.349 -9.352 -14.190 1.00 98.31 93 ARG A CA 1
ATOM 678 C C . ARG A 1 93 ? 8.639 -9.005 -12.878 1.00 98.31 93 ARG A C 1
ATOM 680 O O . ARG A 1 93 ? 7.736 -9.727 -12.462 1.00 98.31 93 ARG A O 1
ATOM 687 N N . VAL A 1 94 ? 9.048 -7.922 -12.213 1.00 97.56 94 VAL A N 1
ATOM 688 C CA . VAL A 1 94 ? 8.419 -7.457 -10.964 1.00 97.56 94 VAL A CA 1
ATOM 689 C C . VAL A 1 94 ? 6.957 -7.080 -11.208 1.00 97.56 94 VAL A C 1
ATOM 691 O O . VAL A 1 94 ? 6.091 -7.520 -10.456 1.00 97.56 94 VAL A O 1
ATOM 694 N N . ILE A 1 95 ? 6.668 -6.348 -12.285 1.00 98.62 95 ILE A N 1
ATOM 695 C CA . ILE A 1 95 ? 5.305 -5.931 -12.635 1.00 98.62 95 ILE A CA 1
ATOM 696 C C . ILE A 1 95 ? 4.414 -7.140 -12.935 1.00 98.62 95 ILE A C 1
ATOM 698 O O . ILE A 1 95 ? 3.317 -7.229 -12.389 1.00 98.62 95 ILE A O 1
ATOM 702 N N . ARG A 1 96 ? 4.892 -8.115 -13.721 1.00 98.69 96 ARG A N 1
ATOM 703 C CA . ARG A 1 96 ? 4.148 -9.358 -13.979 1.00 98.69 96 ARG A CA 1
ATOM 704 C C . ARG A 1 96 ? 3.856 -10.119 -12.690 1.00 98.69 96 ARG A C 1
ATOM 706 O O . ARG A 1 96 ? 2.732 -10.559 -12.494 1.00 98.69 96 ARG A O 1
ATOM 713 N N . ASN A 1 97 ? 4.824 -10.234 -11.783 1.00 98.50 97 ASN A N 1
ATOM 714 C CA . ASN A 1 97 ? 4.606 -10.893 -10.494 1.00 98.50 97 ASN A CA 1
ATOM 715 C C . ASN A 1 97 ? 3.571 -10.165 -9.627 1.00 98.50 97 ASN A C 1
ATOM 717 O O . ASN A 1 97 ? 2.718 -10.819 -9.037 1.00 98.50 97 ASN A O 1
ATOM 721 N N . HIS A 1 98 ? 3.600 -8.834 -9.572 1.00 98.38 98 HIS A N 1
ATOM 722 C CA . HIS A 1 98 ? 2.573 -8.079 -8.857 1.00 98.38 98 HIS A CA 1
ATOM 723 C C . HIS A 1 98 ? 1.190 -8.220 -9.492 1.00 98.38 98 HIS A C 1
ATOM 725 O O . HIS A 1 98 ? 0.213 -8.365 -8.766 1.00 98.38 98 HIS A O 1
ATOM 731 N N . ARG A 1 99 ? 1.109 -8.239 -10.827 1.00 98.62 99 ARG A N 1
ATOM 732 C CA . ARG A 1 99 ? -0.136 -8.498 -11.554 1.00 98.62 99 ARG A CA 1
ATOM 733 C C . ARG A 1 99 ? -0.739 -9.853 -11.180 1.00 98.62 99 ARG A C 1
ATOM 735 O O . ARG A 1 99 ? -1.924 -9.909 -10.881 1.00 98.62 99 ARG A O 1
ATOM 742 N N . ARG A 1 100 ? 0.070 -10.918 -11.149 1.00 98.50 100 ARG A N 1
ATOM 743 C CA . ARG A 1 100 ? -0.374 -12.260 -10.722 1.00 98.50 100 ARG A CA 1
ATOM 744 C C . ARG A 1 100 ? -0.916 -12.243 -9.293 1.00 98.50 100 ARG A C 1
ATOM 746 O O . ARG A 1 100 ? -2.034 -12.683 -9.052 1.00 98.50 100 ARG A O 1
ATOM 753 N N . ALA A 1 101 ? -0.170 -11.634 -8.369 1.00 98.25 101 ALA A N 1
ATOM 754 C CA . ALA A 1 101 ? -0.609 -11.496 -6.982 1.00 98.25 101 ALA A CA 1
ATOM 755 C C . ALA A 1 101 ? -1.913 -10.691 -6.855 1.00 98.25 101 ALA A C 1
ATOM 757 O O . ALA A 1 101 ? -2.778 -11.067 -6.071 1.00 98.25 101 ALA A O 1
ATOM 758 N N . ALA A 1 102 ? -2.082 -9.617 -7.630 1.00 98.31 102 ALA A N 1
ATOM 759 C CA . ALA A 1 102 ? -3.293 -8.797 -7.625 1.00 98.31 102 ALA A CA 1
ATOM 760 C C . ALA A 1 102 ? -4.525 -9.535 -8.173 1.00 98.31 102 ALA A C 1
ATOM 762 O O . ALA A 1 102 ? -5.639 -9.227 -7.763 1.00 98.31 102 ALA A O 1
ATOM 763 N N . TRP A 1 103 ? -4.329 -10.520 -9.052 1.00 98.19 103 TRP A N 1
ATOM 764 C CA . TRP A 1 103 ? -5.383 -11.417 -9.534 1.00 98.19 103 TRP A CA 1
ATOM 765 C C . TRP A 1 103 ? -5.593 -12.661 -8.661 1.00 98.19 103 TRP A C 1
ATOM 767 O O . TRP A 1 103 ? -6.376 -13.535 -9.023 1.00 98.19 103 TRP A O 1
ATOM 777 N N . GLY A 1 104 ? -4.935 -12.738 -7.502 1.00 97.56 104 GLY A N 1
ATOM 778 C CA . GLY A 1 104 ? -5.110 -13.850 -6.570 1.00 97.56 104 GLY A CA 1
ATOM 779 C C . GLY A 1 104 ? -4.379 -15.136 -6.975 1.00 97.56 104 GLY A C 1
ATOM 780 O O . GLY A 1 104 ? -4.644 -16.187 -6.401 1.00 97.56 104 GLY A O 1
ATOM 781 N N . GLU A 1 105 ? -3.464 -15.088 -7.949 1.00 97.38 105 GLU A N 1
ATOM 782 C CA . GLU A 1 105 ? -2.759 -16.278 -8.444 1.00 97.38 105 GLU A CA 1
ATOM 783 C C . GLU A 1 105 ? -1.714 -16.780 -7.427 1.00 97.38 105 GLU A C 1
ATOM 785 O O . GLU A 1 105 ? -0.890 -16.015 -6.918 1.00 97.38 105 GLU A O 1
ATOM 790 N N . ASP A 1 106 ? -1.699 -18.081 -7.139 1.00 94.38 106 ASP A N 1
ATOM 791 C CA . ASP A 1 106 ? -0.806 -18.720 -6.160 1.00 94.38 106 ASP A CA 1
ATOM 792 C C . ASP A 1 106 ? 0.487 -19.301 -6.777 1.00 94.38 106 ASP A C 1
ATOM 794 O O . ASP A 1 106 ? 1.435 -19.682 -6.065 1.00 94.38 106 ASP A O 1
ATOM 798 N N . ASP A 1 107 ? 0.566 -19.335 -8.107 1.00 94.12 107 ASP A N 1
ATOM 799 C CA . ASP A 1 107 ? 1.706 -19.812 -8.881 1.00 94.12 107 ASP A CA 1
ATOM 800 C C . ASP A 1 107 ? 2.099 -18.863 -10.038 1.00 94.12 107 ASP A C 1
ATOM 802 O O . ASP A 1 107 ? 1.839 -17.663 -10.005 1.00 94.12 107 ASP A O 1
ATOM 806 N N . GLY A 1 108 ? 2.914 -19.338 -10.986 1.00 94.56 108 GLY A N 1
ATOM 807 C CA . GLY A 1 108 ? 3.333 -18.539 -12.148 1.00 94.56 108 GLY A CA 1
ATOM 808 C C . GLY A 1 10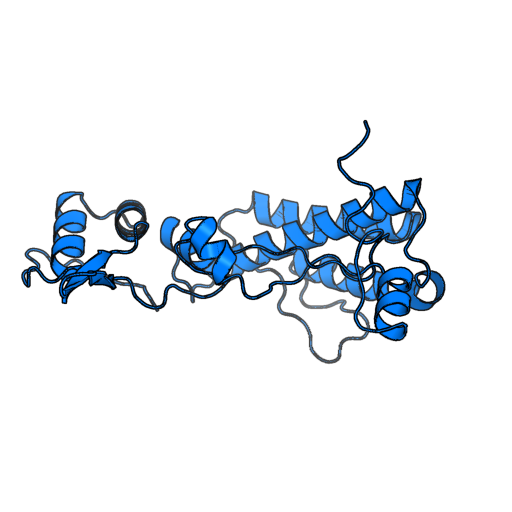8 ? 4.375 -17.440 -11.882 1.00 94.56 108 GLY A C 1
ATOM 809 O O . GLY A 1 108 ? 4.856 -16.814 -12.828 1.00 94.56 108 GLY A O 1
ATOM 810 N N . TYR A 1 109 ? 4.774 -17.210 -10.627 1.00 97.62 109 TYR A N 1
ATOM 811 C CA . TYR A 1 109 ? 5.769 -16.196 -10.267 1.00 97.62 109 TYR A CA 1
ATOM 812 C C . TYR A 1 109 ? 7.156 -16.446 -10.882 1.00 97.62 109 TYR A C 1
ATOM 814 O O . TYR A 1 109 ? 7.759 -17.511 -10.749 1.00 97.62 109 TYR A O 1
ATOM 822 N N . GLU A 1 110 ? 7.720 -15.405 -11.486 1.00 97.56 110 GLU A N 1
ATOM 823 C CA . GLU A 1 110 ? 9.009 -15.437 -12.167 1.00 97.56 110 GLU A CA 1
ATOM 824 C C . GLU A 1 110 ? 10.157 -15.053 -11.226 1.00 97.56 110 GLU A C 1
ATOM 826 O O . GLU A 1 110 ? 10.195 -13.948 -10.680 1.00 97.56 110 GLU A O 1
ATOM 831 N N . GLY A 1 111 ? 11.157 -15.928 -11.092 1.00 95.62 111 GLY A N 1
ATOM 832 C CA . GLY A 1 111 ? 12.430 -15.591 -10.445 1.00 95.62 111 GLY A CA 1
ATOM 833 C C . GLY A 1 111 ? 12.356 -15.325 -8.936 1.00 95.62 111 GLY A C 1
ATOM 834 O O . GLY A 1 111 ? 13.233 -14.639 -8.409 1.00 95.62 111 GLY A O 1
ATOM 835 N N . LEU A 1 112 ? 11.343 -15.853 -8.240 1.00 94.56 112 LEU A N 1
ATOM 836 C CA . LEU A 1 112 ? 11.197 -15.744 -6.785 1.00 94.56 112 LEU A CA 1
ATOM 837 C C . LEU A 1 112 ? 11.563 -17.057 -6.082 1.00 94.56 112 LEU A C 1
ATOM 839 O O . LEU A 1 112 ? 11.159 -18.135 -6.506 1.00 94.56 112 LEU A O 1
ATOM 843 N N . LYS A 1 113 ? 12.313 -16.961 -4.975 1.00 92.81 113 LYS A N 1
ATOM 844 C CA . LYS A 1 113 ? 12.578 -18.102 -4.074 1.00 92.81 113 LYS A CA 1
ATOM 845 C C . LYS A 1 113 ? 11.454 -18.309 -3.059 1.00 92.81 113 LYS A C 1
ATOM 847 O O . LYS A 1 113 ? 11.133 -19.443 -2.724 1.00 92.81 113 LYS A O 1
ATOM 852 N N . THR A 1 114 ? 10.873 -17.209 -2.592 1.00 93.44 114 THR A N 1
ATOM 853 C CA . THR A 1 114 ? 9.741 -17.183 -1.665 1.00 93.44 114 THR A CA 1
ATOM 854 C C . THR A 1 114 ? 8.559 -16.589 -2.407 1.00 93.44 114 THR A C 1
ATOM 856 O O . THR A 1 114 ? 8.680 -15.496 -2.963 1.00 93.44 114 THR A O 1
ATOM 859 N N . ARG A 1 115 ? 7.442 -17.318 -2.451 1.00 92.88 115 ARG A N 1
ATOM 860 C CA . ARG A 1 115 ? 6.220 -16.832 -3.097 1.00 92.88 115 ARG A CA 1
ATOM 861 C C . ARG A 1 115 ? 5.581 -15.731 -2.243 1.00 92.88 115 ARG A C 1
ATOM 863 O O . ARG A 1 115 ? 5.630 -15.840 -1.015 1.00 92.88 115 ARG A O 1
ATOM 870 N N . PRO A 1 116 ? 5.030 -14.675 -2.861 1.00 93.25 116 PRO A N 1
ATOM 871 C CA . PRO A 1 116 ? 4.260 -13.680 -2.133 1.00 93.25 116 PRO A CA 1
ATOM 872 C C . PRO A 1 116 ? 2.918 -14.274 -1.685 1.00 93.25 116 PRO A C 1
ATOM 874 O O . PRO A 1 116 ? 2.495 -15.319 -2.177 1.00 93.25 116 PRO A O 1
ATOM 877 N N . VAL A 1 117 ? 2.254 -13.588 -0.758 1.00 94.69 117 VAL A N 1
ATOM 878 C CA . VAL A 1 117 ? 0.852 -13.866 -0.431 1.00 94.69 117 VAL A CA 1
ATOM 879 C C . VAL A 1 117 ? -0.006 -13.202 -1.516 1.00 94.69 117 VAL A C 1
ATOM 881 O O . VAL A 1 117 ? 0.130 -11.986 -1.695 1.00 94.69 117 VAL A O 1
ATOM 884 N N . PRO A 1 118 ? -0.815 -13.959 -2.277 1.00 97.19 118 PRO A N 1
ATOM 885 C CA . PRO A 1 118 ? -1.707 -13.379 -3.273 1.00 97.19 118 PRO A CA 1
ATOM 886 C C . PRO A 1 118 ? -2.825 -12.568 -2.611 1.00 97.19 118 PRO A C 1
ATOM 888 O O . PRO A 1 118 ? -3.108 -12.728 -1.423 1.00 97.19 118 PRO A O 1
ATOM 891 N N . LEU A 1 119 ? -3.458 -11.685 -3.383 1.00 97.88 119 LEU A N 1
ATOM 892 C CA . LEU A 1 119 ? -4.635 -10.960 -2.927 1.00 97.88 119 LEU A CA 1
ATOM 893 C C . LEU A 1 119 ? -5.779 -11.948 -2.687 1.00 97.88 119 LEU A C 1
ATOM 895 O O . LEU A 1 119 ? -6.181 -12.669 -3.598 1.00 97.88 119 LEU A O 1
ATOM 899 N N . ASP A 1 120 ? -6.321 -11.938 -1.474 1.00 97.56 120 ASP A N 1
ATOM 900 C CA . ASP A 1 120 ? -7.525 -12.688 -1.144 1.00 97.56 120 ASP A CA 1
ATOM 901 C C . ASP A 1 120 ? -8.755 -11.934 -1.664 1.00 97.56 120 ASP A C 1
ATOM 903 O O . ASP A 1 120 ? -9.313 -11.051 -1.009 1.00 97.56 120 ASP A O 1
ATOM 907 N N . ILE A 1 121 ? -9.121 -12.225 -2.911 1.00 96.69 121 ILE A N 1
ATOM 908 C CA . ILE A 1 121 ? -10.259 -11.587 -3.576 1.00 96.69 121 ILE A CA 1
ATOM 909 C C . ILE A 1 121 ? -11.569 -12.014 -2.906 1.00 96.69 121 ILE A C 1
ATOM 911 O O . ILE A 1 121 ? -12.475 -11.195 -2.785 1.00 96.69 121 ILE A O 1
ATOM 915 N N . GLU A 1 122 ? -11.669 -13.259 -2.436 1.00 95.75 122 GLU A N 1
ATOM 916 C CA . GLU A 1 122 ? -12.895 -13.801 -1.843 1.00 95.75 122 GLU A CA 1
ATOM 917 C C . GLU A 1 122 ? -13.211 -13.140 -0.496 1.00 95.75 122 GLU A C 1
ATOM 919 O O . GLU A 1 122 ? -14.353 -12.736 -0.267 1.00 95.75 122 GLU A O 1
ATOM 924 N N . CYS A 1 123 ? -12.206 -12.948 0.364 1.00 96.00 123 CYS A N 1
ATOM 925 C CA . CYS A 1 123 ? -12.376 -12.270 1.652 1.00 96.00 123 CYS A CA 1
ATOM 926 C C . CYS A 1 123 ? -12.469 -10.739 1.539 1.00 96.00 123 CYS A C 1
ATOM 928 O O . CYS A 1 123 ? -12.825 -10.070 2.512 1.00 96.00 123 CYS A O 1
ATOM 930 N N . CYS A 1 124 ? -12.177 -10.139 0.380 1.00 96.19 124 CYS A N 1
ATOM 931 C CA . CYS A 1 124 ? -12.307 -8.694 0.208 1.00 96.19 124 CYS A CA 1
ATOM 932 C C . CYS A 1 124 ? -13.788 -8.287 0.171 1.00 96.19 124 CYS A C 1
ATOM 934 O O . CYS A 1 124 ? -14.497 -8.545 -0.799 1.00 96.19 124 CYS A O 1
ATOM 936 N N . GLN A 1 125 ? -14.270 -7.593 1.203 1.00 92.25 125 GLN A N 1
ATOM 937 C CA . GLN A 1 125 ? -15.677 -7.169 1.258 1.00 92.25 125 GLN A CA 1
ATOM 938 C C . GLN A 1 125 ? -16.073 -6.238 0.098 1.00 92.25 125 GLN A C 1
ATOM 940 O O . GLN A 1 125 ? -17.222 -6.257 -0.344 1.00 92.25 125 GLN A O 1
ATOM 945 N N . ASP A 1 126 ? -15.122 -5.456 -0.423 1.00 95.50 126 ASP A N 1
ATOM 946 C CA . ASP A 1 126 ? -15.306 -4.651 -1.629 1.00 95.50 126 ASP A CA 1
ATOM 947 C C . ASP A 1 126 ? -14.744 -5.384 -2.857 1.00 95.50 126 ASP A C 1
ATOM 949 O O . ASP A 1 126 ? -13.562 -5.295 -3.205 1.00 95.50 126 ASP A O 1
ATOM 953 N N . GLN A 1 127 ? -15.622 -6.125 -3.528 1.00 96.25 127 GLN A N 1
ATOM 954 C CA . GLN A 1 127 ? -15.286 -6.870 -4.743 1.00 96.25 127 GLN A CA 1
ATOM 955 C C . GLN A 1 127 ? -14.926 -5.946 -5.914 1.00 96.25 127 GLN A C 1
ATOM 957 O O . GLN A 1 127 ? -14.074 -6.284 -6.737 1.00 96.25 127 GLN A O 1
ATOM 962 N N . ALA A 1 128 ? -15.539 -4.760 -5.994 1.00 97.75 128 ALA A N 1
ATOM 963 C CA . ALA A 1 128 ? -15.240 -3.803 -7.056 1.00 97.75 128 ALA A CA 1
ATOM 964 C C . ALA A 1 128 ? -13.815 -3.256 -6.907 1.00 97.75 128 ALA A C 1
ATOM 966 O O . ALA A 1 128 ? -13.100 -3.117 -7.900 1.00 97.75 128 ALA A O 1
ATOM 967 N N . LEU A 1 129 ? -13.381 -3.013 -5.670 1.00 98.00 129 LEU A N 1
ATOM 968 C CA . LEU A 1 129 ? -12.017 -2.615 -5.353 1.00 98.00 129 LEU A CA 1
ATOM 969 C C . LEU A 1 129 ? -10.995 -3.703 -5.711 1.00 98.00 129 LEU A C 1
ATOM 971 O O . LEU A 1 129 ? -9.971 -3.388 -6.318 1.00 98.00 129 LEU A O 1
ATOM 975 N N . ALA A 1 130 ? -11.268 -4.970 -5.385 1.00 97.75 130 ALA A N 1
ATOM 976 C CA . ALA A 1 130 ? -10.380 -6.082 -5.730 1.00 97.75 130 ALA A CA 1
ATOM 977 C C . ALA A 1 130 ? -10.211 -6.231 -7.255 1.00 97.75 130 ALA A C 1
ATOM 979 O O . ALA A 1 130 ? -9.089 -6.317 -7.757 1.00 97.75 130 ALA A O 1
ATOM 980 N N . VAL A 1 131 ? -11.310 -6.154 -8.013 1.00 97.88 131 VAL A N 1
ATOM 981 C CA . VAL A 1 131 ? -11.273 -6.177 -9.486 1.00 97.88 131 VAL A CA 1
ATOM 982 C C . VAL A 1 131 ? -10.532 -4.961 -10.047 1.00 97.88 131 VAL A C 1
ATOM 984 O O . VAL A 1 131 ? -9.721 -5.098 -10.965 1.00 97.88 131 VAL A O 1
ATOM 987 N N . ALA A 1 132 ? -10.765 -3.768 -9.492 1.00 98.56 132 ALA A N 1
ATOM 988 C CA . ALA A 1 132 ? -10.059 -2.557 -9.901 1.00 98.56 132 ALA A CA 1
ATOM 989 C C . ALA A 1 132 ? -8.548 -2.663 -9.648 1.00 98.56 132 ALA A C 1
ATOM 991 O O . ALA A 1 132 ? -7.759 -2.182 -10.463 1.00 98.56 132 ALA A O 1
ATOM 992 N N . ALA A 1 133 ? -8.135 -3.315 -8.557 1.00 98.56 133 ALA A N 1
ATOM 993 C CA . ALA A 1 133 ? -6.731 -3.566 -8.267 1.00 98.56 133 ALA A CA 1
ATOM 994 C C . ALA A 1 133 ? -6.080 -4.450 -9.342 1.00 98.56 133 ALA A C 1
ATOM 996 O O . ALA A 1 133 ? -5.041 -4.069 -9.883 1.00 98.56 133 ALA A O 1
ATOM 997 N N . GLY A 1 134 ? -6.705 -5.574 -9.709 1.00 98.50 134 GLY A N 1
ATOM 998 C CA . GLY A 1 134 ? -6.233 -6.435 -10.802 1.00 98.50 134 GLY A CA 1
ATOM 999 C C . GLY A 1 134 ? -6.129 -5.686 -12.136 1.00 98.50 134 GLY A C 1
ATOM 1000 O O . GLY A 1 134 ? -5.072 -5.674 -12.772 1.00 98.50 134 GLY A O 1
ATOM 1001 N N . ALA A 1 135 ? -7.182 -4.953 -12.508 1.00 98.75 135 ALA A N 1
ATOM 1002 C CA . ALA A 1 135 ? -7.218 -4.159 -13.738 1.00 98.75 135 ALA A CA 1
ATOM 1003 C C . ALA A 1 135 ? -6.149 -3.048 -13.776 1.00 98.75 135 ALA A C 1
ATOM 1005 O O . ALA A 1 135 ? -5.579 -2.757 -14.831 1.00 98.75 135 ALA A O 1
ATOM 1006 N N . ALA A 1 136 ? -5.832 -2.431 -12.633 1.00 98.81 136 ALA A N 1
ATOM 1007 C CA . ALA A 1 136 ? -4.762 -1.441 -12.548 1.00 98.81 136 ALA A CA 1
ATOM 1008 C C . ALA A 1 136 ? -3.387 -2.056 -12.860 1.00 98.81 136 ALA A C 1
ATOM 1010 O O . ALA A 1 136 ? -2.557 -1.411 -13.502 1.00 98.81 136 ALA A O 1
ATOM 1011 N N . TRP A 1 137 ? -3.153 -3.306 -12.454 1.00 98.81 137 TRP A N 1
ATOM 1012 C CA . TRP A 1 137 ? -1.924 -4.030 -12.775 1.00 98.81 137 TRP A CA 1
ATOM 1013 C C . TRP A 1 137 ? -1.872 -4.553 -14.210 1.00 98.81 137 TRP A C 1
ATOM 1015 O O . TRP A 1 137 ? -0.786 -4.570 -14.791 1.00 98.81 137 TRP A O 1
ATOM 1025 N N . ASP A 1 138 ? -3.012 -4.913 -14.807 1.00 98.88 138 ASP A N 1
ATOM 1026 C CA . ASP A 1 138 ? -3.096 -5.188 -16.248 1.00 98.88 138 ASP A CA 1
ATOM 1027 C C . ASP A 1 138 ? -2.630 -3.970 -17.047 1.00 98.88 138 ASP A C 1
ATOM 1029 O O . ASP A 1 138 ? -1.703 -4.067 -17.852 1.00 98.88 138 ASP A O 1
ATOM 1033 N N . ARG A 1 139 ? -3.199 -2.798 -16.740 1.00 98.88 139 ARG A N 1
ATOM 1034 C CA . ARG A 1 139 ? -2.828 -1.529 -17.375 1.00 98.88 139 ARG A CA 1
ATOM 1035 C C . ARG A 1 139 ? -1.358 -1.180 -17.137 1.00 98.88 139 ARG A C 1
ATOM 1037 O O . ARG A 1 139 ? -0.679 -0.716 -18.050 1.00 98.88 139 ARG A O 1
ATOM 1044 N N . ALA A 1 140 ? -0.850 -1.396 -15.921 1.00 98.81 140 ALA A N 1
ATOM 1045 C CA . ALA A 1 140 ? 0.550 -1.139 -15.591 1.00 98.81 140 ALA A CA 1
ATOM 1046 C C . ALA A 1 140 ? 1.519 -2.007 -16.402 1.00 98.81 140 ALA A C 1
ATOM 1048 O O . ALA A 1 140 ? 2.596 -1.532 -16.772 1.00 98.81 140 ALA A O 1
ATOM 1049 N N . LEU A 1 141 ? 1.155 -3.264 -16.666 1.00 98.88 141 LEU A N 1
ATOM 1050 C CA . LEU A 1 141 ? 1.942 -4.160 -17.504 1.00 98.88 141 LEU A CA 1
ATOM 1051 C C . LEU A 1 141 ? 1.860 -3.749 -18.975 1.00 98.88 141 LEU A C 1
ATOM 1053 O O . LEU A 1 141 ? 2.899 -3.509 -19.579 1.00 98.88 141 LEU A O 1
ATOM 1057 N N . GLU A 1 142 ? 0.648 -3.604 -19.515 1.00 98.81 142 GLU A N 1
ATOM 1058 C CA . GLU A 1 142 ? 0.411 -3.271 -20.925 1.00 98.81 142 GLU A CA 1
ATOM 1059 C C . GLU A 1 142 ? 1.147 -1.986 -21.332 1.00 98.81 142 GLU A C 1
ATOM 1061 O O . GLU A 1 142 ? 1.942 -1.973 -22.273 1.00 98.81 142 GLU A O 1
ATOM 1066 N N . LEU A 1 143 ? 0.954 -0.901 -20.577 1.00 98.81 143 LEU A N 1
ATOM 1067 C CA . LEU A 1 143 ? 1.611 0.375 -20.860 1.00 98.81 143 LEU A CA 1
ATOM 1068 C C . LEU A 1 143 ? 3.125 0.301 -20.657 1.00 98.81 143 LEU A C 1
ATOM 1070 O O . LEU A 1 143 ? 3.885 0.916 -21.405 1.00 98.81 143 LEU A O 1
ATOM 1074 N N . GLY A 1 144 ? 3.572 -0.446 -19.650 1.00 98.62 144 GLY A N 1
ATOM 1075 C CA . GLY A 1 144 ? 4.989 -0.607 -19.359 1.00 98.62 144 GLY A CA 1
ATOM 1076 C C . GLY A 1 144 ? 5.747 -1.389 -20.423 1.00 98.62 144 GLY A C 1
ATOM 1077 O O . GLY A 1 144 ? 6.895 -1.058 -20.708 1.00 98.62 144 GLY A O 1
ATOM 1078 N N . GLU A 1 145 ? 5.117 -2.388 -21.041 1.00 98.62 145 GLU A N 1
ATOM 1079 C CA . GLU A 1 145 ? 5.683 -3.112 -22.182 1.00 98.62 145 GLU A CA 1
ATOM 1080 C C . GLU A 1 145 ? 5.802 -2.210 -23.418 1.00 98.62 145 GLU A C 1
ATOM 1082 O O . GLU A 1 145 ? 6.780 -2.308 -24.158 1.00 98.62 145 GLU A O 1
ATOM 1087 N N . MET A 1 146 ? 4.852 -1.291 -23.618 1.00 98.38 146 MET A N 1
ATOM 1088 C CA . MET A 1 146 ? 4.865 -0.366 -24.756 1.00 98.38 146 MET A CA 1
ATOM 1089 C C . MET A 1 146 ? 5.828 0.816 -24.586 1.00 98.38 146 MET A C 1
ATOM 1091 O O . MET A 1 146 ? 6.439 1.258 -25.561 1.00 98.38 146 MET A O 1
ATOM 1095 N N . HIS A 1 147 ? 5.943 1.367 -23.375 1.00 98.50 147 HIS A N 1
ATOM 1096 C CA . HIS A 1 147 ? 6.571 2.679 -23.152 1.00 98.50 147 HIS A CA 1
ATOM 1097 C C . HIS A 1 147 ? 7.705 2.671 -22.120 1.00 98.50 147 HIS A C 1
ATOM 1099 O O . HIS A 1 147 ? 8.439 3.655 -21.986 1.00 98.50 147 HIS A O 1
ATOM 1105 N N . GLY A 1 148 ? 7.870 1.575 -21.382 1.00 98.56 148 GLY A N 1
ATOM 1106 C CA . GLY A 1 148 ? 8.670 1.550 -20.167 1.00 98.56 148 GLY A CA 1
ATOM 1107 C C . GLY A 1 148 ? 8.039 2.359 -19.035 1.00 98.56 148 GLY A C 1
ATOM 1108 O O . GLY A 1 148 ? 6.863 2.701 -19.072 1.00 98.56 148 GLY A O 1
ATOM 1109 N N . TYR A 1 149 ? 8.826 2.670 -18.005 1.00 98.69 149 TYR A N 1
ATOM 1110 C CA . TYR A 1 149 ? 8.348 3.402 -16.826 1.00 98.69 149 TYR A CA 1
ATOM 1111 C C . TYR A 1 149 ? 9.177 4.650 -16.581 1.00 98.69 149 TYR A C 1
ATOM 1113 O O . TYR A 1 149 ? 10.398 4.641 -16.749 1.00 98.69 149 TYR A O 1
ATOM 1121 N N . ARG A 1 150 ? 8.538 5.727 -16.117 1.00 98.38 150 ARG A N 1
ATOM 1122 C CA . ARG A 1 150 ? 9.228 6.974 -15.776 1.00 98.38 150 ARG A CA 1
ATOM 1123 C C . ARG A 1 150 ? 9.979 6.897 -14.448 1.00 98.38 150 ARG A C 1
ATOM 1125 O O . ARG A 1 150 ? 10.907 7.677 -14.237 1.00 98.38 150 ARG A O 1
ATOM 1132 N N . ASN A 1 151 ? 9.594 5.979 -13.566 1.00 98.31 151 ASN A N 1
ATOM 1133 C CA . ASN A 1 151 ? 10.110 5.843 -12.207 1.00 98.31 151 ASN A CA 1
ATOM 1134 C C . ASN A 1 151 ? 10.499 4.389 -11.939 1.00 98.31 151 ASN A C 1
ATOM 1136 O O . ASN A 1 151 ? 9.698 3.487 -12.170 1.00 98.31 151 ASN A O 1
ATOM 1140 N N . ALA A 1 152 ? 11.703 4.155 -11.410 1.00 97.50 152 ALA A N 1
ATOM 1141 C CA . ALA A 1 152 ? 12.147 2.808 -11.045 1.00 97.50 152 ALA A CA 1
ATOM 1142 C C . ALA A 1 152 ? 11.382 2.231 -9.840 1.00 97.50 152 ALA A C 1
ATOM 1144 O O . ALA A 1 152 ? 11.156 1.028 -9.754 1.00 97.50 152 ALA A O 1
ATOM 1145 N N . GLN A 1 153 ? 10.950 3.103 -8.930 1.00 97.00 153 GLN A N 1
ATOM 1146 C CA . GLN A 1 153 ? 10.077 2.788 -7.804 1.00 97.00 153 GLN A CA 1
ATOM 1147 C C . GLN A 1 153 ? 9.007 3.871 -7.723 1.00 97.00 153 GLN A C 1
ATOM 1149 O O . GLN A 1 153 ? 9.337 5.051 -7.841 1.00 97.00 153 GLN A O 1
ATOM 1154 N N . SER A 1 154 ? 7.748 3.482 -7.546 1.00 96.25 154 SER A N 1
ATOM 1155 C CA . SER A 1 154 ? 6.616 4.414 -7.506 1.00 96.25 154 SER A CA 1
ATOM 1156 C C . SER A 1 154 ? 6.040 4.580 -6.096 1.00 96.25 154 SER A C 1
ATOM 1158 O O . SER A 1 154 ? 5.732 5.701 -5.687 1.00 96.25 154 SER A O 1
ATOM 1160 N N . THR A 1 155 ? 5.952 3.491 -5.328 1.00 97.69 155 THR A N 1
ATOM 1161 C CA . THR A 1 155 ? 5.283 3.469 -4.020 1.00 97.69 155 THR A CA 1
ATOM 1162 C C . THR A 1 155 ? 6.195 3.025 -2.880 1.00 97.69 155 THR A C 1
ATOM 1164 O O . THR A 1 155 ? 7.056 2.166 -3.064 1.00 97.69 155 THR A O 1
ATOM 1167 N N . VAL A 1 156 ? 5.968 3.574 -1.686 1.00 96.44 156 VAL A N 1
ATOM 1168 C CA . VAL A 1 156 ? 6.542 3.120 -0.415 1.00 96.44 156 VAL A CA 1
ATOM 1169 C C . VAL A 1 156 ? 5.598 3.497 0.725 1.00 96.44 156 VAL A C 1
ATOM 1171 O O . VAL A 1 156 ? 5.108 4.623 0.792 1.00 96.44 156 VAL A O 1
ATOM 1174 N N . ILE A 1 157 ? 5.366 2.573 1.653 1.00 95.31 157 ILE A N 1
ATOM 1175 C CA . ILE A 1 157 ? 4.696 2.897 2.912 1.00 95.31 157 ILE A CA 1
ATOM 1176 C C . ILE A 1 157 ? 5.767 3.363 3.898 1.00 95.31 157 ILE A C 1
ATOM 1178 O O . ILE A 1 157 ? 6.555 2.562 4.400 1.00 95.31 157 ILE A O 1
ATOM 1182 N N . ALA A 1 158 ? 5.830 4.673 4.128 1.00 93.94 158 ALA A N 1
ATOM 1183 C CA . ALA A 1 158 ? 6.756 5.295 5.069 1.00 93.94 158 ALA A CA 1
ATOM 1184 C C . ALA A 1 158 ? 6.056 5.629 6.400 1.00 93.94 158 ALA A C 1
ATOM 1186 O O . ALA A 1 158 ? 4.834 5.780 6.424 1.00 93.94 158 ALA A O 1
ATOM 1187 N N . PRO A 1 159 ? 6.801 5.810 7.506 1.00 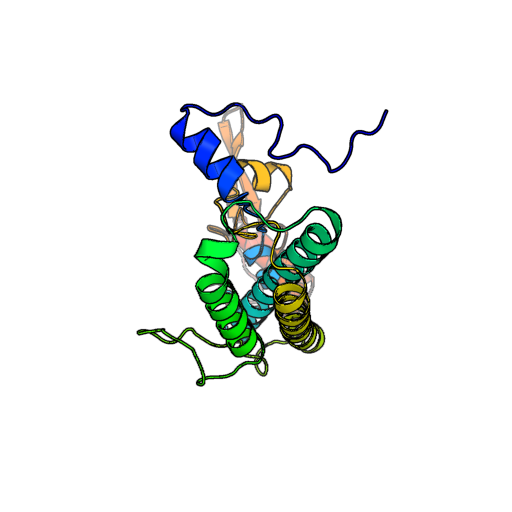92.31 159 PRO A N 1
ATOM 1188 C CA . PRO A 1 159 ? 6.232 6.326 8.745 1.00 92.31 159 PRO A CA 1
ATOM 1189 C C . PRO A 1 159 ? 5.623 7.716 8.536 1.00 92.31 159 PRO A C 1
ATOM 1191 O O . PRO A 1 159 ? 6.308 8.645 8.106 1.00 92.31 159 PRO A O 1
ATOM 1194 N N . THR A 1 160 ? 4.348 7.878 8.887 1.00 92.06 160 THR A N 1
ATOM 1195 C CA . THR A 1 160 ? 3.613 9.134 8.677 1.00 92.06 160 THR A CA 1
ATOM 1196 C C . THR A 1 160 ? 3.374 9.924 9.964 1.00 92.06 160 THR A C 1
ATOM 1198 O O . THR A 1 160 ? 2.504 10.778 9.991 1.00 92.06 160 THR A O 1
ATOM 1201 N N . GLY A 1 161 ? 4.161 9.710 11.025 1.00 85.69 161 GLY A N 1
ATOM 1202 C CA . GLY A 1 161 ? 3.934 10.281 12.365 1.00 85.69 161 GLY A CA 1
ATOM 1203 C C . GLY A 1 161 ? 3.526 11.763 12.394 1.00 85.69 161 GLY A C 1
ATOM 1204 O O . GLY A 1 161 ? 2.415 12.094 12.799 1.00 85.69 161 GLY A O 1
ATOM 1205 N N . THR A 1 162 ? 4.394 12.675 11.945 1.00 87.31 162 THR A N 1
ATOM 1206 C CA . THR A 1 162 ? 4.104 14.121 12.004 1.00 87.31 162 THR A CA 1
ATOM 1207 C C . THR A 1 162 ? 2.981 14.541 11.057 1.00 87.31 162 THR A C 1
ATOM 1209 O O . THR A 1 162 ? 2.124 15.330 11.447 1.00 87.31 162 THR A O 1
ATOM 1212 N N . ILE A 1 163 ? 2.964 14.027 9.825 1.00 90.00 163 ILE A N 1
ATOM 1213 C CA . ILE A 1 163 ? 1.952 14.413 8.830 1.00 90.00 163 ILE A CA 1
ATOM 1214 C C . ILE A 1 163 ? 0.577 13.815 9.142 1.00 90.00 163 ILE A C 1
ATOM 1216 O O . ILE A 1 163 ? -0.426 14.478 8.919 1.00 90.00 163 ILE A O 1
ATOM 1220 N N . GLY A 1 164 ? 0.522 12.627 9.741 1.00 86.25 164 GLY A N 1
ATOM 1221 C CA . GLY A 1 164 ? -0.707 11.979 10.186 1.00 86.25 164 GLY A CA 1
ATOM 1222 C C . GLY A 1 164 ? -1.398 12.782 11.282 1.00 86.25 164 GLY A C 1
ATOM 1223 O O . GLY A 1 164 ? -2.612 12.926 11.253 1.00 86.25 164 GLY A O 1
ATOM 1224 N N . LEU A 1 165 ? -0.634 13.412 12.183 1.00 84.00 165 LEU A N 1
ATOM 1225 C CA . LEU A 1 165 ? -1.193 14.358 13.158 1.00 84.00 165 LEU A CA 1
ATOM 1226 C C . LEU A 1 165 ? -1.787 15.604 12.485 1.00 84.00 165 LEU A C 1
ATOM 1228 O O . LEU A 1 165 ? -2.814 16.106 12.929 1.00 84.00 165 LEU A O 1
ATOM 1232 N N . VAL A 1 166 ? -1.149 16.112 11.426 1.00 88.75 166 VAL A N 1
ATOM 1233 C CA . VAL A 1 166 ? -1.649 17.271 10.660 1.00 88.75 166 VAL A CA 1
ATOM 1234 C C . VAL A 1 166 ? -2.898 16.909 9.852 1.00 88.75 166 VAL A C 1
ATOM 1236 O O . VAL A 1 166 ? -3.795 17.735 9.714 1.00 88.75 166 VAL A O 1
ATOM 1239 N N . MET A 1 167 ? -2.965 15.681 9.342 1.00 89.00 167 MET A N 1
ATOM 1240 C CA . MET A 1 167 ? -4.095 15.140 8.583 1.00 89.00 167 MET A CA 1
ATOM 1241 C C . MET A 1 167 ? -5.240 14.627 9.472 1.00 89.00 167 MET A C 1
ATOM 1243 O O . MET A 1 167 ? -6.208 14.097 8.936 1.00 89.00 167 MET A O 1
ATOM 1247 N N . ASP A 1 168 ? -5.135 14.780 10.798 1.00 86.94 168 ASP A N 1
ATOM 1248 C CA . ASP A 1 168 ? -6.102 14.275 11.786 1.00 86.94 168 ASP A CA 1
ATOM 1249 C C . ASP A 1 168 ? -6.370 12.763 11.629 1.00 86.94 168 ASP A C 1
ATOM 1251 O O . ASP A 1 168 ? -7.497 12.298 11.761 1.00 86.94 168 ASP A O 1
ATOM 1255 N N . CYS A 1 169 ? -5.329 11.983 11.304 1.00 88.38 169 CYS A N 1
ATOM 1256 C CA . CYS A 1 169 ? -5.427 10.529 11.216 1.00 88.38 169 CYS A CA 1
ATOM 1257 C C . CYS A 1 169 ? -5.599 9.909 12.609 1.00 88.38 169 CYS A C 1
ATOM 1259 O O . CYS A 1 169 ? -4.826 10.197 13.528 1.00 88.38 169 CYS A O 1
ATOM 1261 N N . ASP A 1 170 ? -6.547 8.983 12.740 1.00 86.00 170 ASP A N 1
ATOM 1262 C CA . ASP A 1 170 ? -6.756 8.205 13.962 1.00 86.00 170 ASP A CA 1
ATOM 1263 C C . ASP A 1 170 ? -5.608 7.222 14.216 1.00 86.00 170 ASP A C 1
ATOM 1265 O O . ASP A 1 170 ? -5.192 7.046 15.368 1.00 86.00 170 ASP A O 1
ATOM 1269 N N . THR A 1 171 ? -5.052 6.647 13.141 1.00 87.12 171 THR A N 1
ATOM 1270 C CA . THR A 1 171 ? -3.792 5.895 13.166 1.00 87.12 171 THR A CA 1
ATOM 1271 C C . THR A 1 171 ? -2.726 6.554 12.290 1.00 87.12 171 THR A C 1
ATOM 1273 O O . THR A 1 171 ? -2.957 6.960 11.153 1.00 87.12 171 THR A O 1
ATOM 1276 N N . THR A 1 172 ? -1.512 6.693 12.826 1.00 83.62 172 THR A N 1
ATOM 1277 C CA . THR A 1 172 ? -0.442 7.537 12.259 1.00 83.62 172 THR A CA 1
ATOM 1278 C C . THR A 1 172 ? 0.368 6.880 11.141 1.00 83.62 172 THR A C 1
ATOM 1280 O O . THR A 1 172 ? 1.490 7.311 10.865 1.00 83.62 172 THR A O 1
ATOM 1283 N N . GLY A 1 173 ? -0.174 5.846 10.500 1.00 89.56 173 GLY A N 1
ATOM 1284 C CA . GLY A 1 173 ? 0.486 5.054 9.465 1.00 89.56 173 GLY A CA 1
ATOM 1285 C C . GLY A 1 173 ? -0.383 3.879 9.050 1.00 89.56 173 GLY A C 1
ATOM 1286 O O . GLY A 1 173 ? -1.606 4.014 8.968 1.00 89.56 173 GLY A O 1
ATOM 1287 N N . ILE A 1 174 ? 0.246 2.726 8.816 1.00 93.44 174 ILE A N 1
ATOM 1288 C CA . ILE A 1 174 ? -0.505 1.482 8.633 1.00 93.44 174 ILE A CA 1
ATOM 1289 C C . ILE A 1 174 ? -0.853 0.801 9.956 1.00 93.44 174 ILE A C 1
ATOM 1291 O O . ILE A 1 174 ? -1.717 -0.047 9.969 1.00 93.44 174 ILE A O 1
ATOM 1295 N N . GLU A 1 175 ? -0.214 1.176 11.059 1.00 90.06 175 GLU A N 1
ATOM 1296 C CA . GLU A 1 175 ? -0.367 0.521 12.361 1.00 90.06 175 GLU A CA 1
ATOM 1297 C C . GLU A 1 175 ? -1.824 0.532 12.883 1.00 90.06 175 GLU A C 1
ATOM 1299 O O . GLU A 1 175 ? -2.577 1.475 12.590 1.00 90.06 175 GLU A O 1
ATOM 1304 N N . PRO A 1 176 ? -2.220 -0.464 13.703 1.00 88.19 176 PRO A N 1
ATOM 1305 C CA . PRO A 1 176 ? -3.440 -0.369 14.501 1.00 88.19 176 PRO A CA 1
ATOM 1306 C C . PRO A 1 176 ? -3.324 0.766 15.528 1.00 88.19 176 PRO A C 1
ATOM 1308 O O . PRO A 1 176 ? -2.224 1.204 15.876 1.00 88.19 176 PRO A O 1
ATOM 1311 N N . ASP A 1 177 ? -4.459 1.242 16.047 1.00 84.69 177 ASP A N 1
ATOM 1312 C CA . ASP A 1 177 ? -4.417 2.260 17.098 1.00 84.69 177 ASP A CA 1
ATOM 1313 C C . ASP A 1 177 ? -3.801 1.684 18.379 1.00 84.69 177 ASP A C 1
ATOM 1315 O O . ASP A 1 177 ? -4.206 0.629 18.864 1.00 84.69 177 ASP A O 1
ATOM 1319 N N . PHE A 1 178 ? -2.831 2.397 18.949 1.00 79.88 178 PHE A N 1
ATOM 1320 C CA . PHE A 1 178 ? -2.111 1.939 20.138 1.00 79.88 178 PHE A CA 1
ATOM 1321 C C . PHE A 1 178 ? -3.005 1.911 21.385 1.00 79.88 178 PHE A C 1
ATOM 1323 O O . PHE A 1 178 ? -2.838 1.065 22.263 1.00 79.88 178 PHE A O 1
ATOM 1330 N N . ALA A 1 179 ? -3.934 2.865 21.494 1.00 80.12 179 ALA A N 1
ATOM 1331 C CA . ALA A 1 179 ? -4.860 2.948 22.612 1.00 80.12 179 ALA A CA 1
ATOM 1332 C C . ALA A 1 179 ? -6.129 3.710 22.226 1.00 80.12 179 ALA A C 1
ATOM 1334 O O . ALA A 1 179 ? -6.061 4.864 21.803 1.00 80.12 179 ALA A O 1
ATOM 1335 N N . LEU A 1 180 ? -7.285 3.111 22.523 1.00 81.75 180 LEU A N 1
ATOM 1336 C CA . LEU A 1 180 ? -8.595 3.738 22.319 1.00 81.75 180 LEU A CA 1
ATOM 1337 C C . LEU A 1 180 ? -8.791 4.999 23.169 1.00 81.75 180 LEU A C 1
ATOM 1339 O O . LEU A 1 180 ? -9.630 5.830 22.838 1.00 81.75 180 LEU A O 1
ATOM 1343 N N . VAL A 1 181 ? -8.040 5.150 24.266 1.00 81.69 181 VAL A N 1
ATOM 1344 C CA . VAL A 1 181 ? -8.083 6.328 25.140 1.00 81.69 181 VAL A CA 1
ATOM 1345 C C . VAL A 1 181 ? -6.682 6.898 25.305 1.00 81.69 181 VAL A C 1
ATOM 1347 O O . VAL A 1 181 ? -5.784 6.260 25.854 1.00 81.69 181 VAL A O 1
ATOM 1350 N N . LYS A 1 182 ? -6.513 8.137 24.850 1.00 79.06 182 LYS A N 1
ATOM 1351 C CA . LYS A 1 182 ? -5.258 8.888 24.861 1.00 79.06 182 LYS A CA 1
ATOM 1352 C C . LYS A 1 182 ? -5.303 9.946 25.964 1.00 79.06 182 LYS A C 1
ATOM 1354 O O . LYS A 1 182 ? -6.343 10.548 26.230 1.00 79.06 182 LYS A O 1
ATOM 1359 N N . PHE A 1 183 ? -4.165 10.188 26.613 1.00 78.62 183 PHE A N 1
ATOM 1360 C CA . PHE A 1 183 ? -4.045 11.160 27.702 1.00 78.62 183 PHE A CA 1
ATOM 1361 C C . PHE A 1 183 ? -3.297 12.401 27.222 1.00 78.62 183 PHE A C 1
ATOM 1363 O O . PHE A 1 183 ? -2.110 12.338 26.906 1.00 78.62 183 PHE A O 1
ATOM 1370 N N . LYS A 1 184 ? -3.968 13.553 27.215 1.00 76.00 184 LYS A N 1
ATOM 1371 C CA . LYS A 1 184 ? -3.341 14.844 26.923 1.00 76.00 184 LYS A CA 1
ATOM 1372 C C . LYS A 1 184 ? -3.017 15.568 28.224 1.00 76.00 184 LYS A C 1
ATOM 1374 O O . LYS A 1 184 ? -3.913 15.863 29.013 1.00 76.00 184 LYS A O 1
ATOM 1379 N N . LYS A 1 185 ? -1.739 15.876 28.448 1.00 78.31 185 LYS A N 1
ATOM 1380 C CA . LYS A 1 185 ? -1.305 16.694 29.588 1.00 78.31 185 LYS A CA 1
ATOM 1381 C C . LYS A 1 185 ? -1.671 18.157 29.334 1.00 78.31 185 LYS A C 1
ATOM 1383 O O . LYS A 1 185 ? -1.355 18.697 28.274 1.00 78.31 185 LYS A O 1
ATOM 1388 N N . LEU A 1 186 ? -2.341 18.792 30.290 1.00 78.88 186 LEU A N 1
ATOM 1389 C CA . LEU A 1 186 ? -2.730 20.199 30.185 1.00 78.88 186 LEU A CA 1
ATOM 1390 C C . LEU A 1 186 ? -1.596 21.112 30.673 1.00 78.88 186 LEU A C 1
ATOM 1392 O O . LEU A 1 186 ? -0.843 20.749 31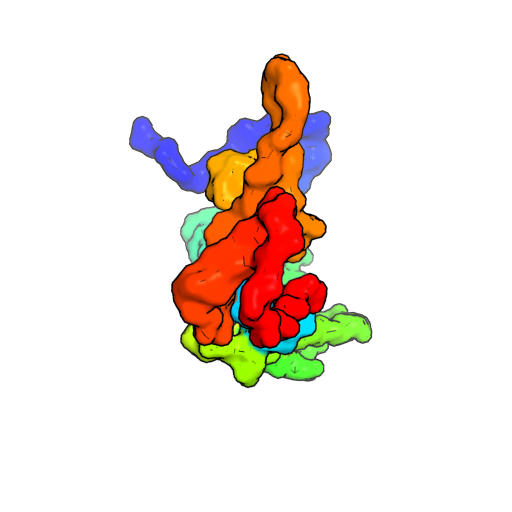.579 1.00 78.88 186 LEU A O 1
ATOM 1396 N N . ALA A 1 187 ? -1.496 22.316 30.100 1.00 78.44 187 ALA A N 1
ATOM 1397 C CA . ALA A 1 187 ? -0.457 23.297 30.441 1.00 78.44 187 ALA A CA 1
ATOM 1398 C C . ALA A 1 187 ? -0.495 23.758 31.918 1.00 78.44 187 ALA A C 1
ATOM 1400 O O . ALA A 1 187 ? 0.499 24.271 32.418 1.00 78.44 187 ALA A O 1
ATOM 1401 N N . GLY A 1 188 ? -1.609 23.530 32.627 1.00 78.75 188 GLY A N 1
ATOM 1402 C CA . GLY A 1 188 ? -1.785 23.819 34.059 1.00 78.75 188 GLY A CA 1
ATOM 1403 C C . GLY A 1 188 ? -1.689 22.603 34.991 1.00 78.75 188 GLY A C 1
ATOM 1404 O O . GLY A 1 188 ? -2.008 22.722 36.169 1.00 78.75 188 GLY A O 1
ATOM 1405 N N . GLY A 1 189 ? -1.277 21.435 34.485 1.00 78.06 189 GLY A N 1
ATOM 1406 C CA . GLY A 1 189 ? -1.305 20.174 35.233 1.00 78.06 189 GLY A CA 1
ATOM 1407 C C . GLY A 1 189 ? -2.609 19.388 35.047 1.00 78.06 189 GLY A C 1
ATOM 1408 O O . GLY A 1 189 ? -3.603 19.900 34.538 1.00 78.06 189 GLY A O 1
ATOM 1409 N N . GLY A 1 190 ? -2.584 18.106 35.418 1.00 76.38 190 GLY A N 1
ATOM 1410 C CA . GLY A 1 190 ? -3.673 17.162 35.146 1.00 76.38 190 GLY A CA 1
ATOM 1411 C C . GLY A 1 190 ? -3.642 16.567 33.731 1.00 76.38 190 GLY A C 1
ATOM 1412 O O . GLY A 1 190 ? -2.814 16.929 32.889 1.00 76.38 190 GLY A O 1
ATOM 1413 N N . TYR A 1 191 ? -4.549 15.620 33.489 1.00 75.12 191 TYR A N 1
ATOM 1414 C CA . TYR A 1 191 ? -4.685 14.905 32.221 1.00 75.12 191 TYR A CA 1
ATOM 1415 C C . TYR A 1 191 ? -6.127 14.976 31.727 1.00 75.12 191 TYR A C 1
ATOM 1417 O O . TYR A 1 191 ? -7.061 14.781 32.501 1.00 75.12 191 TYR A O 1
ATOM 1425 N N . PHE A 1 192 ? -6.293 15.211 30.431 1.00 74.50 192 PHE A N 1
ATOM 1426 C CA . PHE A 1 192 ? -7.565 15.096 29.733 1.00 74.50 192 PHE A CA 1
ATOM 1427 C C . PHE A 1 192 ? -7.577 13.788 28.937 1.00 74.50 192 PHE A C 1
ATOM 1429 O O . PHE A 1 192 ? -6.646 13.526 28.171 1.00 74.50 192 PHE A O 1
ATOM 1436 N N . LYS A 1 193 ? -8.599 12.954 29.148 1.00 79.19 193 LYS A N 1
ATOM 1437 C CA . LYS A 1 193 ? -8.784 11.701 28.408 1.00 79.19 193 LYS A CA 1
ATOM 1438 C C . LYS A 1 193 ? -9.530 11.985 27.111 1.00 79.19 193 LYS A C 1
ATOM 1440 O O . LYS A 1 193 ? -10.576 12.625 27.133 1.00 79.19 193 LYS A O 1
ATOM 1445 N N . ILE A 1 194 ? -8.997 11.495 26.002 1.00 75.31 194 ILE A N 1
ATOM 1446 C CA . ILE A 1 194 ? -9.574 11.628 24.666 1.00 75.31 194 ILE A CA 1
ATOM 1447 C C . ILE A 1 194 ? -9.803 10.217 24.145 1.00 75.31 194 ILE A C 1
ATOM 1449 O O . ILE A 1 194 ? -8.847 9.453 24.034 1.00 75.31 194 ILE A O 1
ATOM 1453 N N . ILE A 1 195 ? -11.055 9.867 23.860 1.00 81.56 195 ILE A N 1
ATOM 1454 C CA . ILE A 1 195 ? -11.367 8.619 23.164 1.00 81.56 195 ILE A CA 1
ATOM 1455 C C . ILE A 1 195 ? -11.082 8.783 21.667 1.00 81.56 195 ILE A C 1
ATOM 1457 O O . ILE A 1 195 ? -11.276 9.871 21.119 1.00 81.56 195 ILE A O 1
ATOM 1461 N N . ASN A 1 196 ? -10.614 7.722 21.015 1.00 84.31 196 ASN A N 1
ATOM 1462 C CA . ASN A 1 196 ? -10.523 7.664 19.562 1.00 84.31 196 ASN A CA 1
ATOM 1463 C C . ASN A 1 196 ? -11.912 7.949 18.956 1.00 84.31 196 ASN A C 1
ATOM 1465 O O . ASN A 1 196 ? -12.927 7.404 19.395 1.00 84.31 196 ASN A O 1
ATOM 1469 N N . ARG A 1 197 ? -11.951 8.850 17.970 1.00 85.81 197 ARG A N 1
ATOM 1470 C CA . ARG A 1 197 ? -13.186 9.415 17.411 1.00 85.81 197 ARG A CA 1
ATOM 1471 C C . ARG A 1 197 ? -13.939 8.430 16.521 1.00 85.81 197 ARG A C 1
ATOM 1473 O O . ARG A 1 197 ? -15.123 8.643 16.288 1.00 85.81 197 ARG A O 1
ATOM 1480 N N . ILE A 1 198 ? -13.276 7.366 16.079 1.00 90.25 198 ILE A N 1
ATOM 1481 C CA . ILE A 1 198 ? -13.852 6.292 15.269 1.00 90.25 198 ILE A CA 1
ATOM 1482 C C . ILE A 1 198 ? -14.536 5.236 16.129 1.00 90.25 198 ILE A C 1
ATOM 1484 O O . ILE A 1 198 ? -15.425 4.555 15.638 1.00 90.25 198 ILE A O 1
ATOM 1488 N N . VAL A 1 199 ? -14.222 5.134 17.425 1.00 89.75 199 VAL A N 1
ATOM 1489 C CA . VAL A 1 199 ? -14.854 4.139 18.312 1.00 89.75 199 VAL A CA 1
ATOM 1490 C C . VAL A 1 199 ? -16.389 4.213 18.304 1.00 89.75 199 VAL A C 1
ATOM 1492 O O . VAL A 1 199 ? -17.004 3.163 18.146 1.00 89.75 199 VAL A O 1
ATOM 1495 N N . PRO A 1 200 ? -17.039 5.390 18.420 1.00 90.31 200 PRO A N 1
ATOM 1496 C CA . PRO A 1 200 ? -18.496 5.479 18.315 1.00 90.31 200 PRO A CA 1
ATOM 1497 C C . PRO A 1 200 ? -19.014 4.967 16.965 1.00 90.31 200 PRO A C 1
ATOM 1499 O O . PRO A 1 200 ? -19.910 4.134 16.936 1.00 90.31 200 PRO A O 1
ATOM 1502 N N . GLN A 1 201 ? -18.387 5.393 15.864 1.00 91.69 201 GLN A N 1
ATOM 1503 C CA . GLN A 1 201 ? -18.757 4.967 14.512 1.00 91.69 201 GLN A CA 1
ATOM 1504 C C . GLN A 1 201 ? -18.595 3.452 14.323 1.00 91.69 201 GLN A C 1
ATOM 1506 O O . GLN A 1 201 ? -19.450 2.809 13.723 1.00 91.69 201 GLN A O 1
ATOM 1511 N N . ALA A 1 202 ? -17.516 2.871 14.844 1.00 92.38 202 ALA A N 1
ATOM 1512 C CA . ALA A 1 202 ? -17.264 1.438 14.781 1.00 92.38 202 ALA A CA 1
ATOM 1513 C C . ALA A 1 202 ? -18.347 0.648 15.525 1.00 92.38 202 ALA A C 1
ATOM 1515 O O . ALA A 1 202 ? -18.846 -0.352 15.019 1.00 92.38 202 ALA A O 1
ATOM 1516 N N . LEU A 1 203 ? -18.739 1.109 16.716 1.00 92.00 203 LEU A N 1
ATOM 1517 C CA . LEU A 1 203 ? -19.806 0.479 17.492 1.00 92.00 203 LEU A CA 1
ATOM 1518 C C . LEU A 1 203 ? -21.163 0.585 16.779 1.00 92.00 203 LEU A C 1
ATOM 1520 O O . LEU A 1 203 ? -21.908 -0.392 16.772 1.00 92.00 203 LEU A O 1
ATOM 1524 N N . ASP A 1 204 ? -21.450 1.711 16.121 1.00 92.56 204 ASP A N 1
ATOM 1525 C CA . ASP A 1 204 ? -22.656 1.858 15.298 1.00 92.56 204 ASP A CA 1
ATOM 1526 C C . ASP A 1 204 ? -22.670 0.832 14.147 1.00 92.56 204 ASP A C 1
ATOM 1528 O O . ASP A 1 204 ? -23.676 0.157 13.926 1.00 92.56 204 ASP A O 1
ATOM 1532 N N . VAL A 1 205 ? -21.543 0.648 13.446 1.00 92.38 205 VAL A N 1
ATOM 1533 C CA . VAL A 1 205 ? -21.407 -0.349 12.362 1.00 92.38 205 VAL A CA 1
ATOM 1534 C C . VAL A 1 205 ? -21.566 -1.782 12.875 1.00 92.38 205 VAL A C 1
ATOM 1536 O O . VAL A 1 205 ? -22.158 -2.622 12.199 1.00 92.38 205 VAL A O 1
ATOM 1539 N N . LEU A 1 206 ? -21.094 -2.057 14.090 1.00 92.56 206 LEU A N 1
ATOM 1540 C CA . LEU A 1 206 ? -21.259 -3.352 14.753 1.00 92.56 206 LEU A CA 1
ATOM 1541 C C . LEU A 1 206 ? -22.685 -3.587 15.292 1.00 92.56 206 LEU A C 1
ATOM 1543 O O . LEU A 1 206 ? -22.965 -4.669 15.808 1.00 92.56 206 LEU A O 1
ATOM 1547 N N . GLY A 1 207 ? -23.587 -2.608 15.163 1.00 93.62 207 GLY A N 1
ATOM 1548 C CA . GLY A 1 207 ? -24.997 -2.733 15.528 1.00 93.62 207 GLY A CA 1
ATOM 1549 C C . GLY A 1 207 ? -25.295 -2.515 17.011 1.00 93.62 207 GLY A C 1
ATOM 1550 O O . GLY A 1 207 ? -26.297 -3.033 17.503 1.00 93.62 207 GLY A O 1
ATOM 1551 N N . TYR A 1 208 ? -24.437 -1.788 17.733 1.00 91.81 208 TYR A N 1
ATOM 1552 C CA . TYR A 1 208 ? -24.728 -1.371 19.106 1.00 91.81 208 TYR A CA 1
ATOM 1553 C C . TYR A 1 208 ? -25.762 -0.241 19.118 1.00 91.81 208 TYR A C 1
ATOM 1555 O O . TYR A 1 208 ? -25.738 0.661 18.283 1.00 91.81 208 TYR A O 1
ATOM 1563 N N . GLU A 1 209 ? -26.653 -0.256 20.106 1.00 93.56 209 GLU A N 1
ATOM 1564 C CA . GLU A 1 209 ? -27.648 0.803 20.274 1.00 93.56 209 GLU A CA 1
ATOM 1565 C C . GLU A 1 209 ? -27.007 2.086 20.826 1.00 93.56 209 GLU A C 1
ATOM 1567 O O . GLU A 1 209 ? -26.047 2.041 21.597 1.00 93.56 209 GLU A O 1
ATOM 1572 N N . ALA A 1 210 ? -27.585 3.254 20.527 1.00 91.50 210 ALA A N 1
ATOM 1573 C CA . ALA A 1 210 ? -27.018 4.555 20.915 1.00 91.50 210 ALA A CA 1
ATOM 1574 C C . ALA A 1 210 ? -26.747 4.706 22.430 1.00 91.50 210 ALA A C 1
ATOM 1576 O O . ALA A 1 210 ? -25.816 5.408 22.840 1.00 91.50 210 ALA A O 1
ATOM 1577 N N . ASP A 1 211 ? -27.553 4.056 23.275 1.00 92.00 211 ASP A N 1
ATOM 1578 C CA . ASP A 1 211 ? -27.334 4.030 24.724 1.00 92.00 211 ASP A CA 1
ATOM 1579 C C . ASP A 1 211 ? -26.175 3.097 25.121 1.00 92.00 211 ASP A C 1
ATOM 1581 O O . ASP A 1 211 ? -25.401 3.440 26.013 1.00 92.00 211 ASP A O 1
ATOM 1585 N N . GLU A 1 212 ? -25.993 1.967 24.429 1.00 90.00 212 GLU A N 1
ATOM 1586 C CA . GLU A 1 212 ? -24.859 1.054 24.640 1.00 90.00 212 GLU A CA 1
ATOM 1587 C C . GLU A 1 212 ? -23.544 1.710 24.211 1.00 90.00 212 GLU A C 1
ATOM 1589 O O . GLU A 1 212 ? -22.557 1.660 24.946 1.00 90.00 212 GLU A O 1
ATOM 1594 N N . VAL A 1 213 ? -23.543 2.399 23.066 1.00 89.69 213 VAL A N 1
ATOM 1595 C CA . VAL A 1 213 ? -22.400 3.190 22.591 1.00 89.69 213 VAL A CA 1
ATOM 1596 C C . VAL A 1 213 ? -22.007 4.230 23.639 1.00 89.69 213 VAL A C 1
ATOM 1598 O O . VAL A 1 213 ? -20.837 4.327 24.020 1.00 89.69 213 VAL A O 1
ATOM 1601 N N . ARG A 1 214 ? -22.985 4.976 24.172 1.00 88.19 214 ARG A N 1
ATOM 1602 C CA . ARG A 1 214 ? -22.752 5.977 25.223 1.00 88.19 214 ARG A CA 1
ATOM 1603 C C . ARG A 1 214 ? -22.158 5.350 26.483 1.00 88.19 214 ARG A C 1
ATOM 1605 O O . ARG A 1 214 ? -21.209 5.904 27.040 1.00 88.19 214 ARG A O 1
ATOM 1612 N N . ASP A 1 215 ? -22.682 4.209 26.919 1.00 87.38 215 ASP A N 1
ATOM 1613 C CA . ASP A 1 215 ? -22.191 3.491 28.096 1.00 87.38 215 ASP A CA 1
ATOM 1614 C C . ASP A 1 215 ? -20.749 2.992 27.905 1.00 87.38 215 ASP A C 1
ATOM 1616 O O . ASP A 1 215 ? -19.914 3.171 28.796 1.00 87.38 215 ASP A O 1
ATOM 1620 N N . ILE A 1 216 ? -20.420 2.440 26.732 1.00 87.25 216 ILE A N 1
ATOM 1621 C CA . ILE A 1 216 ? -19.065 1.976 26.393 1.00 87.25 216 ILE A CA 1
ATOM 1622 C C . ILE A 1 216 ? -18.080 3.149 26.375 1.00 87.25 216 ILE A C 1
ATOM 1624 O O . ILE A 1 216 ? -17.009 3.063 26.982 1.00 87.25 216 ILE A O 1
ATOM 1628 N N . ILE A 1 217 ? -18.446 4.271 25.745 1.00 86.62 217 ILE A N 1
ATOM 1629 C CA . ILE A 1 217 ? -17.618 5.485 25.720 1.00 86.62 217 ILE A CA 1
ATOM 1630 C C . ILE A 1 217 ? -17.384 5.995 27.144 1.00 86.62 217 ILE A C 1
ATOM 1632 O O . ILE A 1 217 ? -16.241 6.259 27.527 1.00 86.62 217 ILE A O 1
ATOM 1636 N N . ASN A 1 218 ? -18.447 6.100 27.948 1.00 84.31 218 ASN A N 1
ATOM 1637 C CA . ASN A 1 218 ? -18.372 6.570 29.330 1.00 84.31 218 ASN A CA 1
ATOM 1638 C C . ASN A 1 218 ? -17.466 5.680 30.184 1.00 84.31 218 ASN A C 1
ATOM 1640 O O . ASN A 1 218 ? -16.655 6.194 30.963 1.00 84.31 218 ASN A O 1
ATOM 1644 N N . TYR A 1 219 ? -17.569 4.364 30.018 1.00 83.88 219 TYR A N 1
ATOM 1645 C CA . TYR A 1 219 ? -16.705 3.405 30.688 1.00 83.88 219 TYR A CA 1
ATOM 1646 C C . TYR A 1 219 ? -15.244 3.558 30.260 1.00 83.88 219 TYR A C 1
ATOM 1648 O O . TYR A 1 219 ? -14.375 3.675 31.126 1.00 83.88 219 TYR A O 1
ATOM 1656 N N . ALA A 1 220 ? -14.972 3.656 28.955 1.00 81.88 220 ALA A N 1
ATOM 1657 C CA . ALA A 1 220 ? -13.623 3.812 28.414 1.00 81.88 220 ALA A CA 1
ATOM 1658 C C . ALA A 1 220 ? -12.932 5.081 28.943 1.00 81.88 220 ALA A C 1
ATOM 1660 O O . ALA A 1 220 ? -11.781 5.040 29.383 1.00 81.88 220 ALA A O 1
ATOM 1661 N N . VAL A 1 221 ? -13.645 6.212 29.011 1.00 80.81 221 VAL A N 1
ATOM 1662 C CA . VAL A 1 221 ? -13.099 7.451 29.597 1.00 80.81 221 VAL A CA 1
ATOM 1663 C C . VAL A 1 221 ? -13.065 7.429 31.137 1.00 80.81 221 VAL A C 1
ATOM 1665 O O . VAL A 1 221 ? -12.480 8.314 31.765 1.00 80.81 221 VAL A O 1
ATOM 1668 N N . GLY A 1 222 ? -13.567 6.370 31.775 1.00 71.19 222 GLY A N 1
ATOM 1669 C CA . GLY A 1 222 ? -13.370 6.081 33.196 1.00 71.19 222 GLY A CA 1
ATOM 1670 C C . GLY A 1 222 ? -14.468 6.572 34.136 1.00 71.19 222 GLY A C 1
ATOM 1671 O O . GLY A 1 222 ? -14.154 6.886 35.281 1.00 71.19 222 GLY A O 1
ATOM 1672 N N . HIS A 1 223 ? -15.732 6.605 33.698 1.00 63.16 223 HIS A N 1
ATOM 1673 C CA . HIS A 1 223 ? -16.885 6.810 34.593 1.00 63.16 223 HIS A CA 1
ATOM 1674 C C . HIS A 1 223 ? -17.210 5.572 35.459 1.00 63.16 223 HIS A C 1
ATOM 1676 O O . HIS A 1 223 ? -18.048 5.642 36.352 1.00 63.16 223 HIS A O 1
ATOM 1682 N N . GLY A 1 224 ? -16.527 4.439 35.238 1.00 50.06 224 GLY A N 1
ATOM 1683 C CA . GLY A 1 224 ? -16.477 3.319 36.187 1.00 50.06 224 GLY A CA 1
ATOM 1684 C C . GLY A 1 224 ? -17.756 2.486 36.326 1.00 50.06 224 GLY A C 1
ATOM 1685 O O . GLY A 1 224 ? -17.840 1.670 37.237 1.00 50.06 224 GLY A O 1
ATOM 1686 N N . THR A 1 225 ? -18.745 2.655 35.448 1.00 49.81 225 THR A N 1
ATOM 1687 C CA . THR A 1 225 ? -19.970 1.838 35.432 1.00 49.81 225 THR A CA 1
ATOM 1688 C C . THR A 1 225 ? -20.341 1.480 33.999 1.00 49.81 225 THR A C 1
ATOM 1690 O O . THR A 1 225 ? -20.337 2.344 33.129 1.00 49.81 225 THR A O 1
ATOM 1693 N N . LEU A 1 226 ? -20.636 0.201 33.757 1.00 51.59 226 LEU A N 1
ATOM 1694 C CA . LEU A 1 226 ? -21.145 -0.308 32.486 1.00 51.59 226 LEU A CA 1
ATOM 1695 C C . LEU A 1 226 ? -22.429 -1.078 32.797 1.00 51.59 226 LEU A C 1
ATOM 1697 O O . LEU A 1 226 ? -22.389 -2.084 33.503 1.00 51.59 226 LEU A O 1
ATOM 1701 N N . LEU A 1 227 ? -23.576 -0.543 32.380 1.00 50.22 227 LEU A N 1
ATOM 1702 C CA . LEU A 1 227 ? -24.877 -0.964 32.910 1.00 50.22 227 LEU A CA 1
ATOM 1703 C C . LEU A 1 227 ? -25.478 -2.164 32.157 1.00 50.22 227 LEU A C 1
ATOM 1705 O O . LEU A 1 227 ? -26.330 -2.854 32.716 1.00 50.22 227 LEU A O 1
ATOM 1709 N N . ARG A 1 228 ? -25.041 -2.439 30.915 1.00 54.31 228 ARG A N 1
ATOM 1710 C CA . ARG A 1 228 ? -25.545 -3.539 30.066 1.00 54.31 228 ARG A CA 1
ATOM 1711 C C . ARG A 1 228 ? -24.453 -4.124 29.149 1.00 54.31 228 ARG A C 1
ATOM 1713 O O . ARG A 1 228 ? -24.262 -3.625 28.046 1.00 54.31 228 ARG A O 1
ATOM 1720 N N . PRO A 1 229 ? -23.713 -5.171 29.556 1.00 49.41 229 PRO A N 1
ATOM 1721 C CA . PRO A 1 229 ? -22.653 -5.717 28.717 1.00 49.41 229 PRO A CA 1
ATOM 1722 C C . PRO A 1 229 ? -23.202 -6.698 27.668 1.00 49.41 229 PRO A C 1
ATOM 1724 O O . PRO A 1 229 ? -23.566 -7.827 27.991 1.00 49.41 229 PRO A O 1
ATOM 1727 N N . ARG A 1 230 ? -23.176 -6.294 26.395 1.00 48.03 230 ARG A N 1
ATOM 1728 C CA . ARG A 1 230 ? -23.005 -7.189 25.234 1.00 48.03 230 ARG A CA 1
ATOM 1729 C C . ARG A 1 230 ? -21.673 -6.862 24.566 1.00 48.03 230 ARG A C 1
ATOM 1731 O O . ARG A 1 230 ? -21.638 -6.349 23.463 1.00 48.03 230 ARG A O 1
ATOM 1738 N N . ILE A 1 231 ? -20.563 -7.049 25.272 1.00 52.69 231 ILE A N 1
ATOM 1739 C CA . ILE A 1 231 ? -19.262 -6.593 24.777 1.00 52.69 231 ILE A CA 1
ATOM 1740 C C . ILE A 1 231 ? -18.549 -7.744 24.068 1.00 52.69 231 ILE A C 1
ATOM 1742 O O . ILE A 1 231 ? -17.967 -8.604 24.725 1.00 52.69 231 ILE A O 1
ATOM 1746 N N . SER A 1 232 ? -18.550 -7.714 22.737 1.00 43.19 232 SER A N 1
ATOM 1747 C CA . SER A 1 232 ? -17.508 -8.351 21.924 1.00 43.19 232 SER A CA 1
ATOM 1748 C C . SER A 1 232 ? -16.579 -7.241 21.438 1.00 43.19 232 SER A C 1
ATOM 1750 O O . SER A 1 232 ? -16.816 -6.638 20.395 1.00 43.19 232 SER A O 1
ATOM 1752 N N . ILE A 1 233 ? -15.550 -6.908 22.223 1.00 45.84 233 ILE A N 1
ATOM 1753 C CA . ILE A 1 233 ? -14.461 -6.043 21.747 1.00 45.84 233 ILE A CA 1
ATOM 1754 C C . ILE A 1 233 ? -13.517 -6.946 20.957 1.00 45.84 233 ILE A C 1
ATOM 1756 O O . ILE A 1 233 ? -12.620 -7.566 21.520 1.00 45.84 233 ILE A O 1
ATOM 1760 N N . MET A 1 234 ? -13.758 -7.049 19.651 1.00 38.09 234 MET A N 1
ATOM 1761 C CA . MET A 1 234 ? -12.774 -7.554 18.694 1.00 38.09 234 MET A CA 1
ATOM 1762 C C . MET A 1 234 ? -11.831 -6.403 18.340 1.00 38.09 234 MET A C 1
ATOM 1764 O O . MET A 1 234 ? -11.945 -5.787 17.286 1.00 38.09 234 MET A O 1
ATOM 1768 N N . ILE A 1 235 ? -10.976 -6.020 19.287 1.00 40.09 235 ILE A N 1
ATOM 1769 C CA . ILE A 1 235 ? -9.907 -5.048 19.044 1.00 40.09 235 ILE A CA 1
ATOM 1770 C C . ILE A 1 235 ? -8.620 -5.643 19.612 1.00 40.09 235 ILE A C 1
ATOM 1772 O O . ILE A 1 235 ? -8.202 -5.317 20.724 1.00 40.09 235 ILE A O 1
ATOM 1776 N N . ALA A 1 236 ? -8.052 -6.571 18.851 1.00 37.09 236 ALA A N 1
ATOM 1777 C CA . ALA A 1 236 ? -6.644 -6.944 18.814 1.00 37.09 236 ALA A CA 1
ATOM 1778 C C . ALA A 1 236 ? -6.412 -7.623 17.465 1.00 37.09 236 ALA A C 1
ATOM 1780 O O . ALA A 1 236 ? -7.246 -8.495 17.159 1.00 37.09 236 ALA A O 1
#

Secondary structure (DSSP, 8-state):
---SSS-TTTS---SSHHHHHHHHHH----B----HHHHHHHTT--TTSHHHHHHHHHHHHHHHHHHHHHHHHHHHHH-S-TTHHHHHHHHHHHHHHHHHHHTT-SS--SS-SSPPPPP-TTT-S-HHHHHHHHHHHHHHHHHHHHH--S-S--B-----HHHHHHTT-SSSSSSPPS-SEEEEEPTTSSEEEEE-THHHHHHHHTT--HHHHHHHHHHHTT----SS--------

Radius of gyration: 22.42 Å; chains: 1; bounding box: 54×51×61 Å

Foldseek 3Di:
DDDDPDPPLPPDDDPDPVVNVCCQQFVADADDDFQLLVVCLLLLHACPDPQSVLQVLLVVLLVQLLQLLVQLVVLQVVNARNCCVVCVVVQLLVLVLSLCLLVQHQDPRDPDPDRDHRRPCVSHPPNVSSVSSNVSSVSSNVSCVVRNGRHNHGHDFDQQQPVCVVVVRLTRGNDHRPAQWDWDADPVGDTDIDGRPSQLSSCVSVPDDPVQSVLVVCVSSPVPDRPDDPDPPSHD